Protein AF-X0SPL4-F1 (afdb_monomer_lite)

pLDDT: mean 77.94, std 15.69, range [34.88, 97.88]

Foldseek 3Di:
DVVVVVVVVVVVVVVVVVVVVVVVVVVVVVVVVVVVVVVVVVVVVVVVVVVVVVVVVVVVVVVVVVVVVVVVVVVVVVVVVVVVVVVVVVVVVVVVVVVVVVVVVVPPDDDDPDDPVVVVVVVVVVVVVCVVVPDDPVVVVVVVVVVVVVVVVVVVVVVVVVVVVVVVVVVVVVVVVVVVVVVVVVVVVVVVVVVVVVVVVVVVVVVVVVVVVVVVVVVVVVVVVVVVVVVVVVVVVVVVVVVVVVVVVVVVVVVVVVVVVVVVVVVVVVVVLPDCVHVVLVVVVVCQVQLQVQLQVQLCVVPVNFKGKHFDQWDADPVGDIDGDGFIWMQGPVGIDGLVPDDPVVNVSSVVSSVVSVVVVD

InterPro domains:
  IPR027417 P-loop containing nucleoside triphosphate hydrolase [G3DSA:3.40.50.300] (167-362)

Sequence (362 aa):
RRFLDNKFICQEQVIQRKIKRLSRVVQSLKSIIIEQHTHVESTQKKIHEQTSYKNHTIELATKQSLLQKEIIGIEAQRTQTQKSITELQNLHTKQKEDSIQYEKAELSLLHGEIRYKEIKACMQSYEKEAKELGYNATDHKAKEAQKESLKHTIEKQKAIADQLPLQNERKKQILDLCNQLRTLTHQRNALEKKTLHVKKIDAQIHILQNELLKIEQSFTIAQTEKEQLLQNKGSITTQYKKIEIYKEKHKKIRKEIQQKNSEQTELNTIAHTMSKDGIQALLIESVIPEIESEANELLSRLTNNQTQVMIESLKDLKNGGTRETLDIFISDSLGLRPYELFSGGETFRIDFALRIAISKLV

Secondary structure (DSSP, 8-state):
-HHHHHHHHHHHHHHHHHHHHHHHHHHHHHHHHHHHHHHHHHHHHHHHHHHHHHHHHHHHHHHHHHHHHHHHHHHHHHHHHHHHHHHHHHHHHHHHHHHHHHHTTSSS-------TTTHHHHHHHHHHHHHHTT--HHHHHHHHHHHHHHHHHHHHHHHHHHHHHHHHHHHHHHHHHHHHHHHHHHHHHHHHHHHHHHHHHHHHHHHHHHHHHHHHHHHHHHHHHHHHHHHHHHHHHHHHHHHHHHHHHHHHHHHHHHHHHHHHHHHHHHHHHTSIIIIIHHHHHHHHHHHHHHHHHHHHHHTTT--EEEEEEEEE-TTSSEEEEEEEEE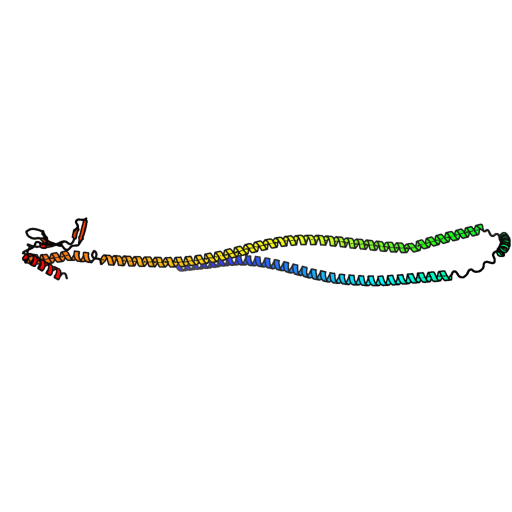EETTEEEEGGGS-HHHHHHHHHHHHHHHHHH-

Radius of gyration: 79.98 Å; chains: 1; bounding box: 144×32×225 Å

Organism: NCBI:txid412755

Structure (mmCIF, N/CA/C/O backbone):
data_AF-X0SPL4-F1
#
_entry.id   AF-X0SPL4-F1
#
loop_
_atom_site.group_PDB
_atom_site.id
_atom_site.type_symbol
_atom_site.label_atom_id
_atom_site.label_alt_id
_atom_site.label_comp_id
_atom_site.label_asym_id
_atom_site.label_entity_id
_atom_site.label_seq_id
_atom_site.pdbx_PDB_ins_code
_atom_site.Cartn_x
_atom_site.Cartn_y
_atom_site.Cartn_z
_atom_site.occupancy
_atom_site.B_iso_or_equiv
_atom_site.auth_seq_id
_atom_site.auth_comp_id
_atom_site.auth_asym_id
_atom_site.auth_atom_id
_atom_site.pdbx_PDB_model_num
ATOM 1 N N . ARG A 1 1 ? -54.701 0.872 8.129 1.00 50.19 1 ARG A N 1
ATOM 2 C CA . ARG A 1 1 ? -54.129 1.890 7.209 1.00 50.19 1 ARG A CA 1
ATOM 3 C C . ARG A 1 1 ? -52.762 2.386 7.695 1.00 50.19 1 ARG A C 1
ATOM 5 O O . ARG A 1 1 ? -51.787 1.908 7.142 1.00 50.19 1 ARG A O 1
ATOM 12 N N . ARG A 1 2 ? -52.647 3.123 8.815 1.00 50.25 2 ARG A N 1
ATOM 13 C CA . ARG A 1 2 ? -51.355 3.637 9.352 1.00 50.25 2 ARG A CA 1
ATOM 14 C C . ARG A 1 2 ? -50.200 2.622 9.516 1.00 50.25 2 ARG A C 1
ATOM 16 O O . ARG A 1 2 ? -49.049 2.982 9.310 1.00 50.25 2 ARG A O 1
ATOM 23 N N . PHE A 1 3 ? -50.476 1.364 9.880 1.00 46.16 3 PHE A N 1
ATOM 24 C CA . PHE A 1 3 ? -49.429 0.337 10.041 1.00 46.16 3 PHE A CA 1
ATOM 25 C C . PHE A 1 3 ? -48.822 -0.131 8.706 1.00 46.16 3 PHE A C 1
ATOM 27 O O . PHE A 1 3 ? -47.620 -0.367 8.621 1.00 46.16 3 PHE A O 1
ATOM 34 N N . LEU A 1 4 ? -49.645 -0.239 7.657 1.00 41.75 4 LEU A N 1
ATOM 35 C CA . LEU A 1 4 ? -49.180 -0.620 6.323 1.00 41.75 4 LEU A CA 1
ATOM 36 C C . LEU A 1 4 ? -48.419 0.537 5.665 1.00 41.75 4 LEU A C 1
ATOM 38 O O . LEU A 1 4 ? -47.363 0.290 5.094 1.00 41.75 4 LEU A O 1
ATOM 42 N N . ASP A 1 5 ? -48.867 1.784 5.856 1.00 45.62 5 ASP A N 1
ATOM 43 C CA . ASP A 1 5 ? -48.163 2.977 5.356 1.00 45.62 5 ASP A CA 1
ATOM 44 C C . ASP A 1 5 ? -46.747 3.089 5.939 1.00 45.62 5 ASP A C 1
ATOM 46 O O . ASP A 1 5 ? -45.776 3.227 5.199 1.00 45.62 5 ASP A O 1
ATOM 50 N N . ASN A 1 6 ? -46.586 2.916 7.256 1.00 52.62 6 ASN A N 1
ATOM 51 C CA . ASN A 1 6 ? -45.261 2.949 7.888 1.00 52.62 6 ASN A CA 1
ATOM 52 C C . ASN A 1 6 ? -44.349 1.795 7.432 1.00 52.62 6 ASN A C 1
ATOM 54 O O . ASN A 1 6 ? -43.135 1.975 7.310 1.00 52.62 6 ASN A O 1
ATOM 58 N N . LYS A 1 7 ? -44.914 0.612 7.153 1.00 49.28 7 LYS A N 1
ATOM 59 C CA . LYS A 1 7 ? -44.155 -0.542 6.647 1.00 49.28 7 LYS A CA 1
ATOM 60 C C . LYS A 1 7 ? -43.688 -0.320 5.204 1.00 49.28 7 LYS A C 1
ATOM 62 O O . LYS A 1 7 ? -42.536 -0.631 4.900 1.00 49.28 7 LYS A O 1
ATOM 67 N N . PHE A 1 8 ? -44.535 0.261 4.351 1.00 47.00 8 PHE A N 1
ATOM 68 C CA . PHE A 1 8 ? -44.179 0.609 2.974 1.00 47.00 8 PHE A CA 1
ATOM 69 C C . PHE A 1 8 ? -43.151 1.742 2.911 1.00 47.00 8 PHE A C 1
ATOM 71 O O . PHE A 1 8 ? -42.157 1.592 2.207 1.00 47.00 8 PHE A O 1
ATOM 78 N N . ILE A 1 9 ? -43.286 2.789 3.731 1.00 54.59 9 ILE A N 1
ATOM 79 C CA . ILE A 1 9 ? -42.289 3.871 3.831 1.00 54.59 9 ILE A CA 1
ATOM 80 C C . ILE A 1 9 ? -40.924 3.321 4.275 1.00 54.59 9 ILE A C 1
ATOM 82 O O . ILE A 1 9 ? -39.879 3.695 3.738 1.00 54.59 9 ILE A O 1
ATOM 86 N N . CYS A 1 10 ? -40.904 2.392 5.235 1.00 54.53 10 CYS A N 1
ATOM 87 C CA . CYS A 1 10 ? -39.659 1.785 5.700 1.00 54.53 10 CYS A CA 1
ATOM 88 C C . CYS A 1 10 ? -39.016 0.887 4.623 1.00 54.53 10 CYS A C 1
ATOM 90 O O . CYS A 1 10 ? -37.802 0.947 4.408 1.00 54.53 10 CYS A O 1
ATOM 92 N N . GLN A 1 11 ? -39.814 0.100 3.892 1.00 50.00 11 GLN A N 1
ATOM 93 C CA . GLN A 1 11 ? -39.328 -0.695 2.757 1.00 50.00 11 GLN A CA 1
ATOM 94 C C . GLN A 1 11 ? -38.801 0.185 1.616 1.00 50.00 11 GLN A C 1
ATOM 96 O O . GLN A 1 11 ? -37.733 -0.101 1.071 1.00 50.00 11 GLN A O 1
ATOM 101 N N . GLU A 1 12 ? -39.484 1.282 1.304 1.00 52.22 12 GLU A N 1
ATOM 102 C CA . GLU A 1 12 ? -39.082 2.240 0.275 1.00 52.22 12 GLU A CA 1
ATOM 103 C C . GLU A 1 12 ? -37.753 2.927 0.629 1.00 52.22 12 GLU A C 1
ATOM 105 O O . GLU A 1 12 ? -36.849 3.009 -0.204 1.00 52.22 12 GLU A O 1
ATOM 110 N N . GLN A 1 13 ? -37.553 3.303 1.897 1.00 60.06 13 GLN A N 1
ATOM 111 C CA . GLN A 1 13 ? -36.276 3.846 2.373 1.00 60.06 13 GLN A CA 1
ATOM 112 C C . GLN A 1 13 ? -35.127 2.828 2.301 1.00 60.06 13 GLN A C 1
ATOM 114 O O . GLN A 1 13 ? -33.993 3.190 1.967 1.00 60.06 13 GLN A O 1
ATOM 119 N N . VAL A 1 14 ? -35.384 1.549 2.590 1.00 57.50 14 VAL A N 1
ATOM 120 C CA . VAL A 1 14 ? -34.374 0.481 2.474 1.00 57.50 14 VAL A CA 1
ATOM 121 C C . VAL A 1 14 ? -34.002 0.234 1.010 1.00 57.50 14 VAL A C 1
ATOM 123 O O . VAL A 1 14 ? -32.815 0.098 0.691 1.00 57.50 14 VAL A O 1
ATOM 126 N N . ILE A 1 15 ? -34.988 0.223 0.112 1.00 49.94 15 ILE A N 1
ATOM 127 C CA . ILE A 1 15 ? -34.781 0.062 -1.331 1.00 49.94 15 ILE A CA 1
ATOM 128 C C . ILE A 1 15 ? -34.023 1.269 -1.897 1.00 49.94 15 ILE A C 1
ATOM 130 O O . ILE A 1 15 ? -33.009 1.077 -2.568 1.00 49.94 15 ILE A O 1
ATOM 134 N N . GLN A 1 16 ? -34.399 2.502 -1.544 1.00 55.50 16 GLN A N 1
ATOM 135 C CA . GLN A 1 16 ? -33.664 3.701 -1.958 1.00 55.50 16 GLN A CA 1
ATOM 136 C C . GLN A 1 16 ? -32.211 3.700 -1.470 1.00 55.50 16 GLN A C 1
ATOM 138 O O . GLN A 1 16 ? -31.307 4.062 -2.225 1.00 55.50 16 GLN A O 1
ATOM 143 N N . ARG A 1 17 ? -31.945 3.258 -0.233 1.00 61.59 17 ARG A N 1
ATOM 144 C CA . ARG A 1 17 ? -30.569 3.124 0.279 1.00 61.59 17 ARG A CA 1
ATOM 145 C C . ARG A 1 17 ? -29.769 2.075 -0.494 1.00 61.59 17 ARG A C 1
ATOM 147 O O . ARG A 1 17 ? -28.600 2.320 -0.797 1.00 61.59 17 ARG A O 1
ATOM 154 N N . LYS A 1 18 ? -30.379 0.937 -0.848 1.00 49.44 18 LYS A N 1
ATOM 155 C CA . LYS A 1 18 ? -29.746 -0.087 -1.699 1.00 49.44 18 LYS A CA 1
ATOM 156 C C . LYS A 1 18 ? -29.450 0.448 -3.101 1.00 49.44 18 LYS A C 1
ATOM 158 O O . LYS A 1 18 ? -28.330 0.266 -3.570 1.00 49.44 18 LYS A O 1
ATOM 163 N N . ILE A 1 19 ? -30.388 1.167 -3.717 1.00 51.28 19 ILE A N 1
ATOM 164 C CA . ILE A 1 19 ? -30.213 1.791 -5.037 1.00 51.28 19 ILE A CA 1
ATOM 165 C C . ILE A 1 19 ? -29.091 2.834 -5.003 1.00 51.28 19 ILE A C 1
ATOM 167 O O . ILE A 1 19 ? -28.190 2.776 -5.833 1.00 51.28 19 ILE A O 1
ATOM 171 N N . LYS A 1 20 ? -29.058 3.728 -4.004 1.00 63.31 20 LYS A N 1
ATOM 172 C CA . LYS A 1 20 ? -27.974 4.720 -3.846 1.00 63.31 20 LYS A CA 1
ATOM 173 C C . LYS A 1 20 ? -26.603 4.071 -3.658 1.00 63.31 20 LYS A C 1
ATOM 175 O O . LYS A 1 20 ? -25.598 4.582 -4.147 1.00 63.31 20 LYS A O 1
ATOM 180 N N . ARG A 1 21 ? -26.542 2.956 -2.926 1.00 63.59 21 ARG A N 1
ATOM 181 C CA . ARG A 1 21 ? -25.295 2.214 -2.716 1.00 63.59 21 ARG A CA 1
ATOM 182 C C . ARG A 1 21 ? -24.841 1.525 -4.004 1.00 63.59 21 ARG A C 1
ATOM 184 O O . ARG A 1 21 ? -23.668 1.622 -4.344 1.00 63.59 21 ARG A O 1
ATOM 191 N N . LEU A 1 22 ? -25.759 0.886 -4.726 1.00 51.81 22 LEU A N 1
ATOM 192 C CA . LEU A 1 22 ? -25.475 0.256 -6.015 1.00 51.81 22 LEU A CA 1
ATOM 193 C C . LEU A 1 22 ? -25.068 1.283 -7.075 1.00 51.81 22 LEU A C 1
ATOM 195 O O . LEU A 1 22 ? -24.091 1.044 -7.772 1.00 51.81 22 LEU A O 1
ATOM 199 N N . SER A 1 23 ? -25.716 2.450 -7.151 1.00 60.84 23 SER A N 1
ATOM 200 C CA . SER A 1 23 ? -25.344 3.484 -8.130 1.00 60.84 23 SER A CA 1
ATOM 201 C C . SER A 1 23 ? -23.925 4.007 -7.893 1.00 60.84 23 SER A C 1
ATOM 203 O O . SER A 1 23 ? -23.168 4.157 -8.847 1.00 60.84 23 SER A O 1
ATOM 205 N N . ARG A 1 24 ? -23.526 4.209 -6.627 1.00 66.75 24 ARG A N 1
ATOM 206 C CA . ARG A 1 24 ? -22.150 4.600 -6.275 1.00 66.75 24 ARG A CA 1
ATOM 207 C C . ARG A 1 24 ? -21.133 3.531 -6.660 1.00 66.75 24 ARG A C 1
ATOM 209 O O . ARG A 1 24 ? -20.091 3.866 -7.209 1.00 66.75 24 ARG A O 1
ATOM 216 N N . VAL A 1 25 ? -21.446 2.260 -6.400 1.00 62.44 25 VAL A N 1
ATOM 217 C CA . VAL A 1 25 ? -20.571 1.131 -6.754 1.00 62.44 25 VAL A CA 1
ATOM 218 C C . VAL A 1 25 ? -20.439 0.991 -8.272 1.00 62.44 25 VAL A C 1
ATOM 220 O O . VAL A 1 25 ? -19.334 0.803 -8.773 1.00 62.44 25 VAL A O 1
ATOM 223 N N . VAL A 1 26 ? -21.535 1.152 -9.017 1.00 58.19 26 VAL A N 1
ATOM 224 C CA . VAL A 1 26 ? -21.530 1.131 -10.487 1.00 58.19 26 VAL A CA 1
ATOM 225 C C . VAL A 1 26 ? -20.738 2.309 -11.054 1.00 58.19 26 VAL A C 1
ATOM 227 O O . VAL A 1 26 ? -19.966 2.115 -11.986 1.00 58.19 26 VAL A O 1
ATOM 230 N N . GLN A 1 27 ? -20.848 3.509 -10.477 1.00 67.00 27 GLN A N 1
ATOM 231 C CA . GLN A 1 27 ? -20.019 4.651 -10.879 1.00 67.00 27 GLN A CA 1
ATOM 232 C C . GLN A 1 27 ? -18.530 4.414 -10.608 1.00 67.00 27 GLN A C 1
ATOM 234 O O . GLN A 1 27 ? -17.722 4.684 -11.492 1.00 67.00 27 GLN A O 1
ATOM 239 N N . SER A 1 28 ? -18.170 3.852 -9.448 1.00 66.94 28 SER A N 1
ATOM 240 C CA . SER A 1 28 ? -16.771 3.515 -9.152 1.00 66.94 28 SER A CA 1
ATOM 241 C C . SER A 1 28 ? -16.231 2.384 -10.029 1.00 66.94 28 SER A C 1
ATOM 243 O O . SER A 1 28 ? -15.083 2.421 -10.448 1.00 66.94 28 SER A O 1
ATOM 245 N N . LEU A 1 29 ? -17.052 1.380 -10.351 1.00 57.09 29 LEU A N 1
ATOM 246 C CA . LEU A 1 29 ? -16.649 0.303 -11.257 1.00 57.09 29 LEU A CA 1
ATOM 247 C C . LEU A 1 29 ? -16.502 0.815 -12.687 1.00 57.09 29 LEU A C 1
ATOM 249 O O . LEU A 1 29 ? -15.556 0.440 -13.365 1.00 57.09 29 LEU A O 1
ATOM 253 N N . LYS A 1 30 ? -17.387 1.712 -13.134 1.00 67.44 30 LYS A N 1
ATOM 254 C CA . LYS A 1 30 ? -17.290 2.341 -14.452 1.00 67.44 30 LYS A CA 1
ATOM 255 C C . LYS A 1 30 ? -15.988 3.130 -14.596 1.00 67.44 30 LYS A C 1
ATOM 257 O O . LYS A 1 30 ? -15.336 2.994 -15.623 1.00 67.44 30 LYS A O 1
ATOM 262 N N . SER A 1 31 ? -15.590 3.913 -13.590 1.00 68.81 31 SER A N 1
ATOM 263 C CA . SER A 1 31 ? -14.317 4.644 -13.644 1.00 68.81 31 SER A CA 1
ATOM 264 C C . SER A 1 31 ? -13.116 3.698 -13.666 1.00 68.81 31 SER A C 1
ATOM 266 O O . SER A 1 31 ? -12.242 3.873 -14.505 1.00 68.81 31 SER A O 1
ATOM 268 N N . ILE A 1 32 ? -13.120 2.651 -12.830 1.00 69.62 32 ILE A N 1
ATOM 269 C CA . ILE A 1 32 ? -12.042 1.648 -12.788 1.00 69.62 32 ILE A CA 1
ATOM 270 C C . ILE A 1 32 ? -11.928 0.898 -14.121 1.00 69.62 32 ILE A C 1
ATOM 272 O O . ILE A 1 32 ? -10.827 0.701 -14.619 1.00 69.62 32 ILE A O 1
ATOM 276 N N . ILE A 1 33 ? -13.050 0.498 -14.725 1.00 60.94 33 ILE A N 1
ATOM 277 C CA . ILE A 1 33 ? -13.056 -0.222 -16.006 1.00 60.94 33 ILE A CA 1
ATOM 278 C C . ILE A 1 33 ? -12.573 0.682 -17.144 1.00 60.94 33 ILE A C 1
ATOM 280 O O . ILE A 1 33 ? -11.834 0.217 -18.005 1.00 60.94 33 ILE A O 1
ATOM 284 N N . ILE A 1 34 ? -12.944 1.967 -17.147 1.00 69.56 34 ILE A N 1
ATOM 285 C CA . ILE A 1 34 ? -12.451 2.928 -18.145 1.00 69.56 34 ILE A CA 1
ATOM 286 C C . ILE A 1 34 ? -10.934 3.110 -18.007 1.00 69.56 34 ILE A C 1
ATOM 288 O O . ILE A 1 34 ? -10.232 3.038 -19.010 1.00 69.56 34 ILE A O 1
ATOM 292 N N . GLU A 1 35 ? -10.417 3.274 -16.787 1.00 70.00 35 GLU A N 1
ATOM 293 C CA . GLU A 1 35 ? -8.971 3.358 -16.526 1.00 70.00 35 GLU A CA 1
ATOM 294 C C . GLU A 1 35 ? -8.224 2.080 -16.919 1.00 70.00 35 GLU A C 1
ATOM 296 O O . GLU A 1 35 ? -7.164 2.132 -17.538 1.00 70.00 35 GLU A O 1
ATOM 301 N N . GLN A 1 36 ? -8.776 0.910 -16.600 1.00 67.19 36 GLN A N 1
ATOM 302 C CA . GLN A 1 36 ? -8.175 -0.361 -16.993 1.00 67.19 36 GLN A CA 1
ATOM 303 C C . GLN A 1 36 ? -8.189 -0.537 -18.512 1.00 67.19 36 GLN A C 1
ATOM 305 O O . GLN A 1 36 ? -7.203 -1.007 -19.076 1.00 67.19 36 GLN A O 1
ATOM 310 N N . HIS A 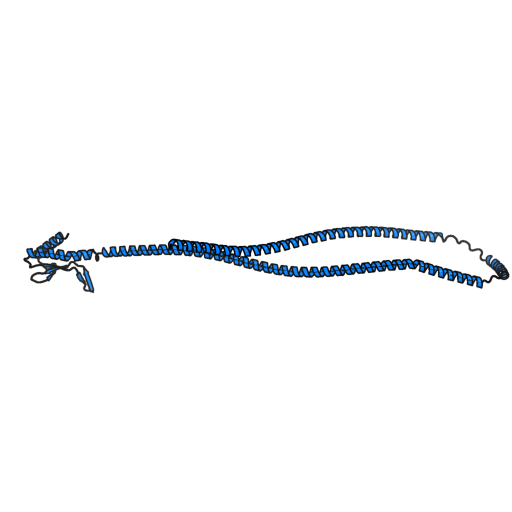1 37 ? -9.262 -0.131 -19.193 1.00 67.12 37 HIS A N 1
ATOM 311 C CA . HIS A 1 37 ? -9.357 -0.263 -20.642 1.00 67.12 37 HIS A CA 1
ATOM 312 C C . HIS A 1 37 ? -8.375 0.661 -21.371 1.00 67.12 37 HIS A C 1
ATOM 314 O O . HIS A 1 37 ? -7.702 0.200 -22.293 1.00 67.12 37 HIS A O 1
ATOM 320 N N . THR A 1 38 ? -8.213 1.912 -20.923 1.00 67.38 38 THR A N 1
ATOM 321 C CA . THR A 1 38 ? -7.205 2.829 -21.483 1.00 67.38 38 THR A CA 1
ATOM 322 C C . THR A 1 38 ? -5.784 2.332 -21.219 1.00 67.38 38 THR A C 1
ATOM 324 O O . THR A 1 38 ? -4.916 2.432 -22.090 1.00 67.38 38 THR A O 1
ATOM 327 N N . HIS A 1 39 ? -5.539 1.718 -20.058 1.00 65.88 39 HIS A N 1
ATOM 328 C CA . HIS A 1 39 ? -4.250 1.103 -19.755 1.00 65.88 39 HIS A CA 1
ATOM 329 C C . HIS A 1 39 ? -3.969 -0.116 -20.652 1.00 65.88 39 HIS A C 1
ATOM 331 O O . HIS A 1 39 ? -2.869 -0.243 -21.201 1.00 65.88 39 HIS A O 1
ATOM 337 N N . VAL A 1 40 ? -4.971 -0.966 -20.894 1.00 62.25 40 VAL A N 1
ATOM 338 C CA . VAL A 1 40 ? -4.878 -2.111 -21.817 1.00 62.25 40 VAL A CA 1
ATOM 339 C C . VAL A 1 40 ? -4.652 -1.658 -23.264 1.00 62.25 40 VAL A C 1
ATOM 341 O O . VAL A 1 40 ? -3.782 -2.201 -23.939 1.00 62.25 40 VAL A O 1
ATOM 344 N N . GLU A 1 41 ? -5.335 -0.614 -23.738 1.00 67.88 41 GLU A N 1
ATOM 345 C CA . GLU A 1 41 ? -5.070 -0.053 -25.071 1.00 67.88 41 GLU A CA 1
ATOM 346 C C . GLU A 1 41 ? -3.647 0.509 -25.187 1.00 67.88 41 GLU A C 1
ATOM 348 O O . GLU A 1 41 ? -2.971 0.307 -26.198 1.00 67.88 41 GLU A O 1
ATOM 353 N N . SER A 1 42 ? -3.159 1.195 -24.148 1.00 66.81 42 SER A N 1
ATOM 354 C CA . SER A 1 42 ? -1.802 1.753 -24.148 1.00 66.81 42 SER A CA 1
ATOM 355 C C . SER A 1 42 ? -0.726 0.661 -24.162 1.00 66.81 42 SER A C 1
ATOM 357 O O . SER A 1 42 ? 0.286 0.787 -24.849 1.00 66.81 42 SER A O 1
ATOM 359 N N . THR A 1 43 ? -0.959 -0.443 -23.450 1.00 60.06 43 THR A N 1
ATOM 360 C CA . THR A 1 43 ? -0.045 -1.591 -23.410 1.00 60.06 43 THR A CA 1
ATOM 361 C C . THR A 1 43 ? -0.103 -2.397 -24.705 1.00 60.06 43 THR A C 1
ATOM 363 O O . THR A 1 43 ? 0.949 -2.773 -25.213 1.00 60.06 43 THR A O 1
ATOM 366 N N . GLN A 1 44 ? -1.279 -2.572 -25.317 1.00 66.19 44 GLN A N 1
ATOM 367 C CA . GLN A 1 44 ? -1.400 -3.162 -26.656 1.00 66.19 44 GLN A CA 1
ATOM 368 C C . GLN A 1 44 ? -0.679 -2.335 -27.725 1.00 66.19 44 GLN A C 1
ATOM 370 O O . GLN A 1 44 ? 0.015 -2.916 -28.559 1.00 66.19 44 GLN A O 1
ATOM 375 N N . LYS A 1 45 ? -0.767 -0.997 -27.682 1.00 69.50 45 LYS A N 1
ATOM 376 C CA . LYS A 1 45 ? 0.002 -0.120 -28.585 1.00 69.50 45 LYS A CA 1
ATOM 377 C C . LYS A 1 45 ? 1.510 -0.292 -28.398 1.00 69.50 45 LYS A C 1
ATOM 379 O O . LYS A 1 45 ? 2.215 -0.494 -29.381 1.00 69.50 45 LYS A O 1
ATOM 384 N N . LYS A 1 46 ? 1.993 -0.322 -27.150 1.00 69.19 46 LYS A N 1
ATOM 385 C CA . LYS A 1 46 ? 3.416 -0.564 -26.840 1.00 69.19 46 LYS A CA 1
ATOM 386 C C . LYS A 1 46 ? 3.897 -1.945 -27.296 1.00 69.19 46 LYS A C 1
ATOM 388 O O . LYS A 1 46 ? 4.999 -2.061 -27.824 1.00 69.19 46 LYS A O 1
ATOM 393 N N . ILE A 1 47 ? 3.077 -2.985 -27.129 1.00 66.50 47 ILE A N 1
ATOM 394 C CA . ILE A 1 47 ? 3.380 -4.336 -27.623 1.00 66.50 47 ILE A CA 1
ATOM 395 C C . ILE A 1 47 ? 3.449 -4.329 -29.150 1.00 66.50 47 ILE A C 1
ATOM 397 O O . ILE A 1 47 ? 4.403 -4.868 -29.704 1.00 66.50 47 ILE A O 1
ATOM 401 N N . HIS A 1 48 ? 2.493 -3.679 -29.824 1.00 69.88 48 HIS A N 1
ATOM 402 C CA . HIS A 1 48 ? 2.480 -3.565 -31.281 1.00 69.88 48 HIS A CA 1
ATOM 403 C C . HIS A 1 48 ? 3.736 -2.852 -31.806 1.00 69.88 48 HIS A C 1
ATOM 405 O O . HIS A 1 48 ? 4.399 -3.359 -32.715 1.00 69.88 48 HIS A O 1
ATOM 411 N N . GLU A 1 49 ? 4.118 -1.739 -31.175 1.00 70.81 49 GLU A N 1
ATOM 412 C CA . GLU A 1 49 ? 5.364 -1.022 -31.453 1.00 70.81 49 GLU A CA 1
ATOM 413 C C . GLU A 1 49 ? 6.592 -1.917 -31.236 1.00 70.81 49 GLU A C 1
ATOM 415 O O . GLU A 1 49 ? 7.428 -2.023 -32.131 1.00 70.81 49 GLU A O 1
ATOM 420 N N . GLN A 1 50 ? 6.684 -2.649 -30.119 1.00 69.50 50 GLN A N 1
ATOM 421 C CA . GLN A 1 50 ? 7.778 -3.599 -29.876 1.00 69.50 50 GLN A CA 1
ATOM 422 C C . GLN A 1 50 ? 7.853 -4.717 -30.923 1.00 69.50 50 GLN A C 1
ATOM 424 O O . GLN A 1 50 ? 8.952 -5.061 -31.363 1.00 69.50 50 GLN A O 1
ATOM 429 N N . THR A 1 51 ? 6.721 -5.277 -31.360 1.00 67.25 51 THR A N 1
ATOM 430 C CA . THR A 1 51 ? 6.711 -6.252 -32.465 1.00 67.25 51 THR A CA 1
ATOM 431 C C . THR A 1 51 ? 7.174 -5.637 -33.780 1.00 67.25 51 THR A C 1
ATOM 433 O O . THR A 1 51 ? 7.919 -6.286 -34.511 1.00 67.25 51 THR A O 1
ATOM 436 N N . SER A 1 52 ? 6.805 -4.385 -34.065 1.00 68.88 52 SER A N 1
ATOM 437 C CA . SER A 1 52 ? 7.287 -3.659 -35.244 1.00 68.88 52 SER A CA 1
ATOM 438 C C . SER A 1 52 ? 8.807 -3.462 -35.194 1.00 68.88 52 SER A C 1
ATOM 440 O O . SER A 1 52 ? 9.505 -3.808 -36.148 1.00 68.88 52 SER A O 1
ATOM 442 N N . TYR A 1 53 ? 9.348 -3.035 -34.046 1.00 70.50 53 TYR A N 1
ATOM 443 C CA . TYR A 1 53 ? 10.795 -2.910 -33.846 1.00 70.50 53 TYR A CA 1
ATOM 444 C C . TYR A 1 53 ? 11.522 -4.248 -34.000 1.00 70.50 53 TYR A C 1
ATOM 446 O O . TYR A 1 53 ? 12.559 -4.306 -34.656 1.00 70.50 53 TYR A O 1
ATOM 454 N N . LYS A 1 54 ? 10.970 -5.336 -33.453 1.00 70.69 54 LYS A N 1
ATOM 455 C CA . LYS A 1 54 ? 11.550 -6.681 -33.574 1.00 70.69 54 LYS A CA 1
ATOM 456 C C . LYS A 1 54 ? 11.554 -7.186 -35.021 1.00 70.69 54 LYS A C 1
ATOM 458 O O . LYS A 1 54 ? 12.518 -7.810 -35.452 1.00 70.69 54 LYS A O 1
ATOM 463 N N . ASN A 1 55 ? 10.509 -6.897 -35.790 1.00 72.94 55 ASN A N 1
ATOM 464 C CA . ASN A 1 55 ? 10.473 -7.244 -37.211 1.00 72.94 55 ASN A CA 1
ATOM 465 C C . ASN A 1 55 ? 11.481 -6.411 -38.012 1.00 72.94 55 ASN A C 1
ATOM 467 O O . ASN A 1 55 ? 12.171 -6.948 -38.878 1.00 72.94 55 ASN A O 1
ATOM 471 N N . HIS A 1 56 ? 11.632 -5.128 -37.676 1.00 72.75 56 HIS A N 1
ATOM 472 C CA . HIS A 1 56 ? 12.601 -4.259 -38.334 1.00 72.75 56 HIS A CA 1
ATOM 473 C C . HIS A 1 56 ? 14.054 -4.664 -38.039 1.00 72.75 56 HIS A C 1
ATOM 475 O O . HIS A 1 56 ? 14.895 -4.629 -38.934 1.00 72.75 56 HIS A O 1
ATOM 481 N N . THR A 1 57 ? 14.367 -5.114 -36.818 1.00 71.12 57 THR A N 1
ATOM 482 C CA . THR A 1 57 ? 15.709 -5.630 -36.499 1.00 71.12 57 THR A CA 1
ATOM 483 C C . THR A 1 57 ? 16.015 -6.935 -37.229 1.00 71.12 57 THR A C 1
ATOM 485 O O . THR A 1 57 ? 17.141 -7.110 -37.694 1.00 71.12 57 THR A O 1
ATOM 488 N N . ILE A 1 58 ? 15.024 -7.815 -37.410 1.00 76.81 58 ILE A N 1
ATOM 489 C CA . ILE A 1 58 ? 15.169 -9.025 -38.234 1.00 76.81 58 ILE A CA 1
ATOM 490 C C . ILE A 1 58 ? 15.417 -8.652 -39.705 1.00 76.81 58 ILE A C 1
ATOM 492 O O . ILE A 1 58 ? 16.329 -9.199 -40.320 1.00 76.81 58 ILE A O 1
ATOM 496 N N . GLU A 1 59 ? 14.678 -7.688 -40.263 1.00 78.00 59 GLU A N 1
ATOM 497 C CA . GLU A 1 59 ? 14.911 -7.174 -41.625 1.00 78.00 59 GLU A CA 1
ATOM 498 C C . GLU A 1 59 ? 16.301 -6.548 -41.810 1.00 78.00 59 GLU A C 1
ATOM 500 O O . GLU A 1 59 ? 16.928 -6.694 -42.861 1.00 78.00 59 GLU A O 1
ATOM 505 N N . LEU A 1 60 ? 16.795 -5.822 -40.807 1.00 74.69 60 LEU A N 1
ATOM 506 C CA . LEU A 1 60 ? 18.134 -5.241 -40.853 1.00 74.69 60 LEU A CA 1
ATOM 507 C C . LEU A 1 60 ? 19.211 -6.329 -40.778 1.00 74.69 60 LEU A C 1
ATOM 509 O O . LEU A 1 60 ? 20.176 -6.272 -41.539 1.00 74.69 60 LEU A O 1
ATOM 513 N N . ALA A 1 61 ? 19.021 -7.352 -39.943 1.00 74.31 61 ALA A N 1
ATOM 514 C CA . ALA A 1 61 ? 19.934 -8.488 -39.848 1.00 74.31 61 ALA A CA 1
ATOM 515 C C . ALA A 1 61 ? 19.987 -9.307 -41.153 1.00 74.31 61 ALA A C 1
ATOM 517 O O . ALA A 1 61 ? 21.069 -9.710 -41.588 1.00 74.31 61 ALA A O 1
ATOM 518 N N . THR A 1 62 ? 18.851 -9.513 -41.832 1.00 80.00 62 THR A N 1
ATOM 519 C CA . THR A 1 62 ? 18.828 -10.204 -43.134 1.00 80.00 62 THR A CA 1
ATOM 520 C C . THR A 1 62 ? 19.500 -9.379 -44.230 1.00 80.00 62 THR A C 1
ATOM 522 O O . THR A 1 62 ? 20.289 -9.927 -45.002 1.00 80.00 62 THR A O 1
ATOM 525 N N . LYS A 1 63 ? 19.282 -8.056 -44.264 1.00 78.94 63 LYS A N 1
ATOM 526 C CA . LYS A 1 63 ? 19.999 -7.147 -45.179 1.00 78.94 63 LYS A CA 1
ATOM 527 C C . LYS A 1 63 ? 21.502 -7.125 -44.918 1.00 78.94 63 LYS A C 1
ATOM 529 O O . LYS A 1 63 ? 22.277 -7.149 -45.870 1.00 78.94 63 LYS A O 1
ATOM 534 N N . GLN A 1 64 ? 21.920 -7.124 -43.654 1.00 75.06 64 GLN A N 1
ATOM 535 C CA . GLN A 1 64 ? 23.333 -7.184 -43.287 1.00 75.06 64 GLN A CA 1
ATOM 536 C C . GLN A 1 64 ? 23.977 -8.496 -43.758 1.00 75.06 64 GLN A C 1
ATOM 538 O O . GLN A 1 64 ? 25.063 -8.466 -44.330 1.00 75.06 64 GLN A O 1
ATOM 543 N N . SER A 1 65 ? 23.287 -9.632 -43.605 1.00 78.44 65 SER A N 1
ATOM 544 C CA . SER A 1 65 ? 23.753 -10.928 -44.117 1.00 78.44 65 SER A CA 1
ATOM 545 C C . SER A 1 65 ? 23.892 -10.951 -45.646 1.00 78.44 65 SER A C 1
ATOM 547 O O . SER A 1 65 ? 24.871 -11.488 -46.164 1.00 78.44 65 SER A O 1
ATOM 549 N N . LEU A 1 66 ? 22.944 -10.350 -46.377 1.00 83.44 66 LEU A N 1
ATOM 550 C CA . LEU A 1 66 ? 23.002 -10.227 -47.839 1.00 83.44 66 LEU A CA 1
ATOM 551 C C . LEU A 1 66 ? 24.188 -9.369 -48.293 1.00 83.44 66 LEU A C 1
ATOM 553 O O . LEU A 1 66 ? 24.982 -9.826 -49.111 1.00 83.44 66 LEU A O 1
ATOM 557 N N . LEU A 1 67 ? 24.363 -8.185 -47.701 1.00 79.38 67 LEU A N 1
ATOM 558 C CA . LEU A 1 67 ? 25.502 -7.306 -47.989 1.00 79.38 67 LEU A CA 1
ATOM 559 C C . LEU A 1 67 ? 26.840 -7.989 -47.684 1.00 79.38 67 LEU A C 1
ATOM 561 O O . LEU A 1 67 ? 27.798 -7.849 -48.436 1.00 79.38 67 LEU A O 1
ATOM 565 N N . GLN A 1 68 ? 26.909 -8.777 -46.610 1.00 78.75 68 GLN A N 1
ATOM 566 C CA . GLN A 1 68 ? 28.118 -9.520 -46.263 1.00 78.75 68 GLN A CA 1
ATOM 567 C C . GLN A 1 68 ? 28.447 -10.603 -47.304 1.00 78.75 68 GLN A C 1
ATOM 569 O O . GLN A 1 68 ? 29.615 -10.793 -47.636 1.00 78.75 68 GLN A O 1
ATOM 574 N N . LYS A 1 69 ? 27.435 -11.267 -47.881 1.00 80.94 69 LYS A N 1
ATOM 575 C CA . LYS A 1 69 ? 27.626 -12.197 -49.008 1.00 80.94 69 LYS A CA 1
ATOM 576 C C . LYS A 1 69 ? 28.079 -11.481 -50.282 1.00 80.94 69 LYS A C 1
ATOM 578 O O . LYS A 1 69 ? 28.948 -11.998 -50.979 1.00 80.94 69 LYS A O 1
ATOM 583 N N . GLU A 1 70 ? 27.527 -10.305 -50.575 1.00 85.25 70 GLU A N 1
ATOM 584 C CA . GLU A 1 70 ? 27.939 -9.492 -51.728 1.00 85.25 70 GLU A CA 1
ATOM 585 C C . GLU A 1 70 ? 29.396 -9.027 -51.607 1.00 85.25 70 GLU A C 1
ATOM 587 O O . GLU A 1 70 ? 30.149 -9.138 -52.572 1.00 85.25 70 GLU A O 1
ATOM 592 N N . ILE A 1 71 ? 29.826 -8.595 -50.415 1.00 80.69 71 ILE A N 1
ATOM 593 C CA . ILE A 1 71 ? 31.222 -8.215 -50.145 1.00 80.69 71 ILE A CA 1
ATOM 594 C C . ILE A 1 71 ? 32.165 -9.395 -50.403 1.00 80.69 71 ILE A C 1
ATOM 596 O O . ILE A 1 71 ? 33.141 -9.233 -51.131 1.00 80.69 71 ILE A O 1
ATOM 600 N N . ILE A 1 72 ? 31.844 -10.589 -49.892 1.00 85.31 72 ILE A N 1
ATOM 601 C CA . ILE A 1 72 ? 32.647 -11.801 -50.132 1.00 85.31 72 ILE A CA 1
ATOM 602 C C . ILE A 1 72 ? 32.729 -12.116 -51.638 1.00 85.31 72 ILE A C 1
ATOM 604 O O . ILE A 1 72 ? 33.792 -12.482 -52.141 1.00 85.31 72 ILE A O 1
ATOM 608 N N . GLY A 1 73 ? 31.631 -11.939 -52.381 1.00 84.75 73 GLY A N 1
ATOM 609 C CA . GLY A 1 73 ? 31.606 -12.121 -53.835 1.00 84.75 73 GLY A CA 1
ATOM 610 C C . GLY A 1 73 ? 32.502 -11.128 -54.585 1.00 84.75 73 GLY A C 1
ATOM 611 O O . GLY A 1 73 ? 33.258 -11.524 -55.474 1.00 84.75 73 GLY A O 1
ATOM 612 N N . ILE A 1 74 ? 32.467 -9.850 -54.200 1.00 83.44 74 ILE A N 1
ATOM 613 C CA . ILE A 1 74 ? 33.319 -8.800 -54.781 1.00 83.44 74 ILE A CA 1
ATOM 614 C C . ILE A 1 74 ? 34.794 -9.045 -54.436 1.00 83.44 74 ILE A C 1
ATOM 616 O O . ILE A 1 74 ? 35.664 -8.878 -55.291 1.00 83.44 74 ILE A O 1
ATOM 620 N N . GLU A 1 75 ? 35.099 -9.480 -53.213 1.00 79.50 75 GLU A N 1
ATOM 621 C CA . GLU A 1 75 ? 36.460 -9.841 -52.807 1.00 79.50 75 GLU A CA 1
ATOM 622 C C . GLU A 1 75 ? 36.994 -11.025 -53.620 1.00 79.50 75 GLU A C 1
ATOM 624 O O . GLU A 1 75 ? 38.118 -10.959 -54.124 1.00 79.50 75 GLU A O 1
ATOM 629 N N . ALA A 1 76 ? 36.177 -12.058 -53.845 1.00 81.50 76 ALA A N 1
ATOM 630 C CA . ALA A 1 76 ? 36.536 -13.181 -54.708 1.00 81.50 76 ALA A CA 1
ATOM 631 C C . ALA A 1 76 ? 36.845 -12.716 -56.143 1.00 81.50 76 ALA A C 1
ATOM 633 O O . ALA A 1 76 ? 37.906 -13.046 -56.680 1.00 81.50 76 ALA A O 1
ATOM 634 N N . GLN A 1 77 ? 35.995 -11.867 -56.732 1.00 84.12 77 GLN A N 1
ATOM 635 C CA . GLN A 1 77 ? 36.250 -11.280 -58.053 1.00 84.12 77 GLN A CA 1
ATOM 636 C C . GLN A 1 77 ? 37.544 -10.459 -58.073 1.00 84.12 77 GLN A C 1
ATOM 638 O O . GLN A 1 77 ? 38.364 -10.627 -58.974 1.00 84.12 77 GLN A O 1
ATOM 643 N N . ARG A 1 78 ? 37.793 -9.633 -57.048 1.00 83.19 78 ARG A N 1
ATOM 644 C CA . ARG A 1 78 ? 39.029 -8.844 -56.934 1.00 83.19 78 ARG A CA 1
ATOM 645 C C . ARG A 1 78 ? 40.267 -9.737 -56.907 1.00 83.19 78 ARG A C 1
ATOM 647 O O . ARG A 1 78 ? 41.250 -9.424 -57.574 1.00 83.19 78 ARG A O 1
ATOM 654 N N . THR A 1 79 ? 40.229 -10.854 -56.176 1.00 82.50 79 THR A N 1
ATOM 655 C CA . THR A 1 79 ? 41.355 -11.803 -56.146 1.00 82.50 79 THR A CA 1
ATOM 656 C C . THR A 1 79 ? 41.586 -12.482 -57.496 1.00 82.50 79 THR A C 1
ATOM 658 O O . THR A 1 79 ? 42.736 -12.679 -57.884 1.00 82.50 79 THR A O 1
ATOM 661 N N . GLN A 1 80 ? 40.527 -12.788 -58.249 1.00 84.38 80 GLN A N 1
ATOM 662 C CA . GLN A 1 80 ? 40.640 -13.389 -59.578 1.00 84.38 80 GLN A CA 1
ATOM 663 C C . GLN A 1 80 ? 41.195 -12.402 -60.615 1.00 84.38 80 GLN A C 1
ATOM 665 O O . GLN A 1 80 ? 42.085 -12.755 -61.394 1.00 84.38 80 GLN A O 1
ATOM 670 N N . THR A 1 81 ? 40.754 -11.144 -60.573 1.00 81.31 81 THR A N 1
ATOM 671 C CA . THR A 1 81 ? 41.321 -10.075 -61.405 1.00 81.31 81 THR A CA 1
ATOM 672 C C . THR A 1 81 ? 42.785 -9.822 -61.050 1.00 81.31 81 THR A C 1
ATOM 674 O O . THR A 1 81 ? 43.611 -9.680 -61.946 1.00 81.31 81 THR A O 1
ATOM 677 N N . GLN A 1 82 ? 43.145 -9.850 -59.761 1.00 85.31 82 GLN A N 1
ATOM 678 C CA . GLN A 1 82 ? 44.536 -9.699 -59.327 1.00 85.31 82 GLN A CA 1
ATOM 679 C C . GLN A 1 82 ? 45.434 -10.825 -59.861 1.00 85.31 82 GLN A C 1
ATOM 681 O O . GLN A 1 82 ? 46.537 -10.543 -60.325 1.00 85.31 82 GLN A O 1
ATOM 686 N N . LYS A 1 83 ? 44.957 -12.080 -59.858 1.00 83.75 83 LYS A N 1
ATOM 687 C CA . LYS A 1 83 ? 45.672 -13.216 -60.473 1.00 83.75 83 LYS A CA 1
ATOM 688 C C . LYS A 1 83 ? 45.868 -13.018 -61.979 1.00 83.75 83 LYS A C 1
ATOM 690 O O . LYS A 1 83 ? 46.976 -13.184 -62.481 1.00 83.75 83 LYS A O 1
ATOM 695 N N . SER A 1 84 ? 44.825 -12.565 -62.672 1.00 81.69 84 SER A N 1
ATOM 696 C CA . SER A 1 84 ? 44.882 -12.282 -64.114 1.00 81.69 84 SER A CA 1
ATOM 697 C C . SER A 1 84 ? 45.883 -11.159 -64.436 1.00 81.69 84 SER A C 1
ATOM 699 O O . SER A 1 84 ? 46.632 -11.246 -65.405 1.00 81.69 84 SER A O 1
ATOM 701 N N . ILE A 1 85 ? 45.963 -10.124 -63.589 1.00 83.19 85 ILE A N 1
ATOM 702 C CA . ILE A 1 85 ? 46.963 -9.050 -63.712 1.00 83.19 85 ILE A CA 1
ATOM 703 C C . ILE A 1 85 ? 48.381 -9.604 -63.535 1.00 83.19 85 ILE A C 1
ATOM 705 O O . ILE A 1 85 ? 49.258 -9.273 -64.330 1.00 83.19 85 ILE A O 1
ATOM 709 N N . THR A 1 86 ? 48.617 -10.464 -62.539 1.00 82.44 86 THR A N 1
ATOM 710 C CA . THR A 1 86 ? 49.944 -11.072 -62.338 1.00 82.44 86 THR A CA 1
ATOM 711 C C . THR A 1 86 ? 50.355 -11.991 -63.491 1.00 82.44 86 THR A C 1
ATOM 713 O O . THR A 1 86 ? 51.519 -12.001 -63.881 1.00 82.44 86 THR A O 1
ATOM 716 N N . GLU A 1 87 ? 49.412 -12.716 -64.099 1.00 83.75 87 GLU A N 1
ATOM 717 C CA . GLU A 1 87 ? 49.671 -13.535 -65.291 1.00 83.75 87 GLU A CA 1
ATOM 718 C C . GLU A 1 87 ? 50.050 -12.673 -66.504 1.00 83.75 87 GLU A C 1
ATOM 720 O O . GLU A 1 87 ? 51.031 -12.967 -67.189 1.00 83.75 87 GLU A O 1
ATOM 725 N N . LEU A 1 88 ? 49.340 -11.562 -66.729 1.00 81.00 88 LEU A N 1
ATOM 726 C CA . LEU A 1 88 ? 49.669 -10.601 -67.787 1.00 81.00 88 LEU A CA 1
ATOM 727 C C . LEU A 1 88 ? 51.023 -9.917 -67.556 1.00 81.00 88 LEU A C 1
ATOM 729 O O . LEU A 1 88 ? 51.775 -9.709 -68.507 1.00 81.00 88 LEU A O 1
ATOM 733 N N . GLN A 1 89 ? 51.368 -9.606 -66.305 1.00 81.00 89 GLN A N 1
ATOM 734 C CA . GLN A 1 89 ? 52.682 -9.063 -65.954 1.00 81.00 89 GLN A CA 1
ATOM 735 C C . GLN A 1 89 ? 53.806 -10.060 -66.265 1.00 81.00 89 GLN A C 1
ATOM 737 O O . GLN A 1 89 ? 54.811 -9.664 -66.853 1.00 81.00 89 GLN A O 1
ATOM 742 N N . ASN A 1 90 ? 53.610 -11.346 -65.962 1.00 80.19 90 ASN A N 1
ATOM 743 C CA . ASN A 1 90 ? 54.576 -12.406 -66.269 1.00 80.19 90 ASN A CA 1
ATOM 744 C C . ASN A 1 90 ? 54.719 -12.670 -67.782 1.00 80.19 90 ASN A C 1
ATOM 746 O O . ASN A 1 90 ? 55.806 -12.998 -68.263 1.00 80.19 90 ASN A O 1
ATOM 750 N N . LEU A 1 91 ? 53.638 -12.525 -68.557 1.00 78.50 91 LEU A N 1
ATOM 751 C CA . LEU A 1 91 ? 53.696 -12.576 -70.023 1.00 78.50 91 LEU A CA 1
ATOM 752 C C . LEU A 1 91 ? 54.469 -11.383 -70.593 1.00 78.50 91 LEU A C 1
ATOM 754 O O . LEU A 1 91 ? 55.303 -11.554 -71.477 1.00 78.50 91 LEU A O 1
ATOM 758 N N . HIS A 1 92 ? 54.251 -10.186 -70.047 1.00 78.62 92 HIS A N 1
ATOM 759 C CA . HIS A 1 92 ? 54.957 -8.981 -70.471 1.00 78.62 92 HIS A CA 1
ATOM 760 C C . HIS A 1 92 ? 56.460 -9.027 -70.133 1.00 78.62 92 HIS A C 1
ATOM 762 O O . HIS A 1 92 ? 57.278 -8.511 -70.896 1.00 78.62 92 HIS A O 1
ATOM 768 N N . THR A 1 93 ? 56.865 -9.648 -69.017 1.00 74.94 93 THR A N 1
ATOM 769 C CA . THR A 1 93 ? 58.293 -9.862 -68.716 1.00 74.94 93 THR A CA 1
ATOM 770 C C . THR A 1 93 ? 58.934 -10.853 -69.685 1.00 74.94 93 THR A C 1
ATOM 772 O O . THR A 1 93 ? 60.003 -10.548 -70.206 1.00 74.94 93 THR A O 1
ATOM 775 N N . LYS A 1 94 ? 58.254 -11.957 -70.030 1.00 72.56 94 LYS A N 1
ATOM 776 C CA . LYS A 1 94 ? 58.727 -12.900 -71.063 1.00 72.56 94 LYS A CA 1
ATOM 777 C C . LYS A 1 94 ? 58.856 -12.251 -72.443 1.00 72.56 94 LYS A C 1
ATOM 779 O O . LYS A 1 94 ? 59.860 -12.428 -73.116 1.00 72.56 94 LYS A O 1
ATOM 784 N N . GLN A 1 95 ? 57.888 -11.425 -72.838 1.00 73.06 95 GLN A N 1
ATOM 785 C CA . GLN A 1 95 ? 57.920 -10.743 -74.135 1.00 73.06 95 GLN A CA 1
ATOM 786 C C . GLN A 1 95 ? 59.073 -9.724 -74.238 1.00 73.06 95 GLN A C 1
ATOM 788 O O . GLN A 1 95 ? 59.646 -9.533 -75.311 1.00 73.06 95 GLN A O 1
ATOM 793 N N . LYS A 1 96 ? 59.460 -9.092 -73.118 1.00 70.88 96 LYS A N 1
ATOM 794 C CA . LYS A 1 96 ? 60.678 -8.268 -73.044 1.00 70.88 96 LYS A CA 1
ATOM 795 C C . LYS A 1 96 ? 61.957 -9.099 -73.175 1.00 70.88 96 LYS A C 1
ATOM 797 O O . LYS A 1 96 ? 62.889 -8.642 -73.828 1.00 70.88 96 LYS A O 1
ATOM 802 N N . GLU A 1 97 ? 62.006 -10.290 -72.584 1.00 65.88 97 GLU A N 1
ATOM 803 C CA . GLU A 1 97 ? 63.147 -11.210 -72.713 1.00 65.88 97 GLU A CA 1
ATOM 804 C C . GLU A 1 97 ? 63.309 -11.716 -74.160 1.00 65.88 97 GLU A C 1
ATOM 806 O O . GLU A 1 97 ? 64.430 -11.739 -74.672 1.00 65.88 97 GLU A O 1
ATOM 811 N N . ASP A 1 98 ? 62.203 -11.999 -74.858 1.00 65.81 98 ASP A N 1
ATOM 812 C CA . ASP A 1 98 ? 62.200 -12.411 -76.271 1.00 65.81 98 ASP A CA 1
ATOM 813 C C . ASP A 1 98 ? 62.617 -11.271 -77.223 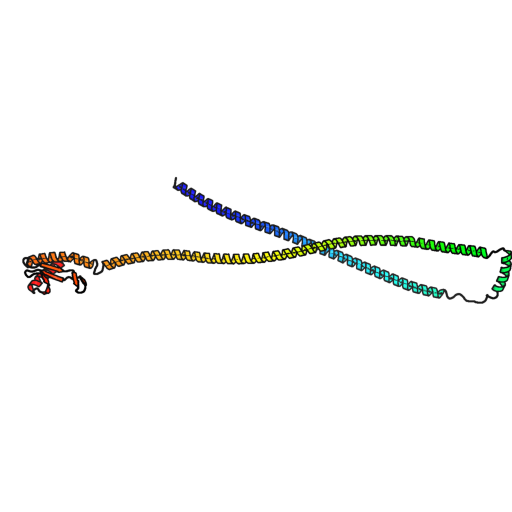1.00 65.81 98 ASP A C 1
ATOM 815 O O . ASP A 1 98 ? 63.352 -11.497 -78.187 1.00 65.81 98 ASP A O 1
ATOM 819 N N . SER A 1 99 ? 62.228 -10.022 -76.931 1.00 61.44 99 SER A N 1
ATOM 820 C CA . SER A 1 99 ? 62.663 -8.841 -77.701 1.00 61.44 99 SER A CA 1
ATOM 821 C C . SER A 1 99 ? 64.175 -8.601 -77.598 1.00 61.44 99 SER A C 1
ATOM 823 O O . SER A 1 99 ? 64.797 -8.196 -78.577 1.00 61.44 99 SER A O 1
ATOM 825 N N . ILE A 1 100 ? 64.781 -8.891 -76.440 1.00 61.50 100 ILE A N 1
ATOM 826 C CA . ILE A 1 100 ? 66.234 -8.785 -76.217 1.00 61.50 100 ILE A CA 1
ATOM 827 C C . ILE A 1 100 ? 66.991 -9.925 -76.931 1.00 61.50 100 ILE A C 1
ATOM 829 O O . ILE A 1 100 ? 68.148 -9.754 -77.321 1.00 61.50 100 ILE A O 1
ATOM 833 N N . GLN A 1 101 ? 66.352 -11.083 -77.143 1.00 58.66 101 GLN A N 1
ATOM 834 C CA . GLN A 1 101 ? 66.915 -12.175 -77.949 1.00 58.66 101 GLN A CA 1
ATOM 835 C C . GLN A 1 101 ? 66.869 -11.878 -79.458 1.00 58.66 101 GLN A C 1
ATOM 837 O O . GLN A 1 101 ? 67.809 -12.238 -80.166 1.00 58.66 101 GLN A O 1
ATOM 842 N N . TYR A 1 102 ? 65.842 -11.168 -79.940 1.00 55.00 102 TYR A N 1
ATOM 843 C CA . TYR A 1 102 ? 65.735 -10.743 -81.345 1.00 55.00 102 TYR A CA 1
ATOM 844 C C . TYR A 1 102 ? 66.736 -9.632 -81.712 1.00 55.00 102 TYR A C 1
ATOM 846 O O . TYR A 1 102 ? 67.386 -9.718 -82.752 1.00 55.00 102 TYR A O 1
ATOM 854 N N . GLU A 1 103 ? 66.970 -8.660 -80.821 1.00 53.81 103 GLU A N 1
ATOM 855 C CA . GLU A 1 103 ? 68.001 -7.615 -81.006 1.00 53.81 103 GLU A CA 1
ATOM 856 C C . GLU A 1 103 ? 69.435 -8.190 -81.041 1.00 53.81 103 GLU A C 1
ATOM 858 O O . GLU A 1 103 ? 70.333 -7.616 -81.658 1.00 53.81 103 GLU A O 1
ATOM 863 N N . LYS A 1 104 ? 69.658 -9.369 -80.439 1.00 49.88 104 LYS A N 1
ATOM 864 C CA . LYS A 1 104 ? 70.926 -10.120 -80.516 1.00 49.88 104 LYS A CA 1
ATOM 865 C C . LYS A 1 104 ? 71.098 -10.941 -81.803 1.00 49.88 104 LYS A C 1
ATOM 867 O O . LYS A 1 104 ? 72.220 -11.363 -82.076 1.00 49.88 104 LYS A O 1
ATOM 872 N N . ALA A 1 105 ? 70.042 -11.154 -82.592 1.00 47.09 105 ALA A N 1
ATOM 873 C CA . ALA A 1 105 ? 70.090 -11.907 -83.851 1.00 47.09 105 ALA A CA 1
ATOM 874 C C . ALA A 1 105 ? 70.279 -11.010 -85.094 1.00 47.09 105 ALA A C 1
ATOM 876 O O . ALA A 1 105 ? 70.772 -11.481 -86.117 1.00 47.09 105 ALA A O 1
ATOM 877 N N . GLU A 1 106 ? 69.978 -9.711 -85.002 1.00 45.22 106 GLU A N 1
ATOM 878 C CA . GLU A 1 106 ? 70.081 -8.753 -86.121 1.00 45.22 106 GLU A CA 1
ATOM 879 C C . GLU A 1 106 ? 71.474 -8.085 -86.244 1.00 45.22 106 GLU A C 1
ATOM 881 O O . GLU A 1 106 ? 71.781 -7.420 -87.230 1.00 45.22 106 GLU A O 1
ATOM 886 N N . LEU A 1 107 ? 72.381 -8.343 -85.291 1.00 45.19 107 LEU A N 1
ATOM 887 C CA . LEU A 1 107 ? 73.769 -7.847 -85.256 1.00 45.19 107 LEU A CA 1
ATOM 888 C C . LEU A 1 107 ? 74.807 -8.919 -85.649 1.00 45.19 107 LEU A C 1
ATOM 890 O O . LEU A 1 107 ? 75.858 -9.050 -85.024 1.00 45.19 107 LEU A O 1
ATOM 894 N N . SER A 1 108 ? 74.525 -9.710 -86.690 1.00 43.50 108 SER A N 1
ATOM 895 C CA . SER A 1 108 ? 75.482 -10.703 -87.216 1.00 43.50 108 SER A CA 1
ATOM 896 C C . SER A 1 108 ? 75.499 -10.842 -88.745 1.00 43.50 108 SER A C 1
ATOM 898 O O . SER A 1 108 ? 75.859 -11.893 -89.270 1.00 43.50 108 SER A O 1
ATOM 900 N N . LEU A 1 109 ? 75.194 -9.768 -89.487 1.00 48.19 109 LEU A N 1
ATOM 901 C CA . LEU A 1 109 ? 75.396 -9.757 -90.940 1.00 48.19 109 LEU A CA 1
ATOM 902 C C . LEU A 1 109 ? 75.705 -8.361 -91.511 1.00 48.19 109 LEU A C 1
ATOM 904 O O . LEU A 1 109 ? 74.885 -7.749 -92.184 1.00 48.19 109 LEU A O 1
ATOM 908 N N . LEU A 1 110 ? 76.924 -7.864 -91.285 1.00 38.94 110 LEU A N 1
ATOM 909 C CA . LEU A 1 110 ? 77.517 -6.851 -92.167 1.00 38.94 110 LEU A CA 1
ATOM 910 C C . LEU A 1 110 ? 79.047 -6.966 -92.164 1.00 38.94 110 LEU A C 1
ATOM 912 O O . LEU A 1 110 ? 79.769 -6.117 -91.652 1.00 38.94 110 LEU A O 1
ATOM 916 N N . HIS A 1 111 ? 79.539 -8.083 -92.702 1.00 34.88 111 HIS A N 1
ATOM 917 C CA . HIS A 1 111 ? 80.939 -8.216 -93.092 1.00 34.88 111 HIS A CA 1
ATOM 918 C C . HIS A 1 111 ? 81.160 -7.554 -94.449 1.00 34.88 111 HIS A C 1
ATOM 920 O O . HIS A 1 111 ? 80.398 -7.778 -95.388 1.00 34.88 111 HIS A O 1
ATOM 926 N N . GLY A 1 112 ? 82.286 -6.856 -94.562 1.00 36.88 112 GLY A N 1
ATOM 927 C CA . GLY A 1 112 ? 82.985 -6.742 -95.834 1.00 36.88 112 GLY A CA 1
ATOM 928 C C . GLY A 1 112 ? 82.968 -5.359 -96.454 1.00 36.88 112 GLY A C 1
ATOM 929 O O . GLY A 1 112 ? 82.525 -5.179 -97.586 1.00 36.88 112 GLY A O 1
ATOM 930 N N . GLU A 1 113 ? 83.562 -4.399 -95.749 1.00 44.59 113 GLU A N 1
ATOM 931 C CA . GLU A 1 113 ? 84.419 -3.416 -96.405 1.00 44.59 113 GLU A CA 1
ATOM 932 C C . GLU A 1 113 ? 85.321 -4.138 -97.420 1.00 44.59 113 GLU A C 1
ATOM 934 O O . GLU A 1 113 ? 86.117 -4.977 -97.024 1.00 44.59 113 GLU A O 1
ATOM 939 N N . ILE A 1 114 ? 85.116 -3.879 -98.716 1.00 47.09 114 ILE A N 1
ATOM 940 C CA . ILE A 1 114 ? 86.073 -3.834 -99.845 1.00 47.09 114 ILE A CA 1
ATOM 941 C C . ILE A 1 114 ? 85.200 -3.688 -101.104 1.00 47.09 114 ILE A C 1
ATOM 943 O O . ILE A 1 114 ? 84.824 -4.664 -101.741 1.00 47.09 114 ILE A O 1
ATOM 947 N N . ARG A 1 115 ? 84.801 -2.450 -101.431 1.00 41.44 115 ARG A N 1
ATOM 948 C CA . ARG A 1 115 ? 84.358 -2.044 -102.792 1.00 41.44 115 ARG A CA 1
ATOM 949 C C . ARG A 1 115 ? 84.183 -0.532 -102.993 1.00 41.44 115 ARG A C 1
ATOM 951 O O . ARG A 1 115 ? 83.656 -0.084 -104.005 1.00 41.44 115 ARG A O 1
ATOM 958 N N . TYR A 1 116 ? 84.697 0.287 -102.072 1.00 43.62 116 TYR A N 1
ATOM 959 C CA . TYR A 1 116 ? 84.551 1.749 -102.112 1.00 43.62 116 TYR A CA 1
ATOM 960 C C . TYR A 1 116 ? 85.515 2.461 -103.088 1.00 43.62 116 TYR A C 1
ATOM 962 O O . TYR A 1 116 ? 85.433 3.672 -103.276 1.00 43.62 116 TYR A O 1
ATOM 970 N N . LYS A 1 117 ? 86.428 1.726 -103.744 1.00 44.75 117 LYS A N 1
ATOM 971 C CA . LYS A 1 117 ? 87.345 2.281 -104.762 1.00 44.75 117 LYS A CA 1
ATOM 972 C C . LYS A 1 117 ? 86.937 1.986 -106.212 1.00 44.75 117 LYS A C 1
ATOM 974 O O . LYS A 1 117 ? 87.343 2.734 -107.091 1.00 44.75 117 LYS A O 1
ATOM 979 N N . GLU A 1 118 ? 86.076 0.998 -106.456 1.00 47.66 118 GLU A N 1
ATOM 980 C CA . GLU A 1 118 ? 85.565 0.663 -107.801 1.00 47.66 118 GLU A CA 1
ATOM 981 C C . GLU A 1 118 ? 84.244 1.395 -108.115 1.00 47.66 118 GLU A C 1
ATOM 983 O O . GLU A 1 118 ? 84.020 1.838 -109.241 1.00 47.66 118 GLU A O 1
ATOM 988 N N . ILE A 1 119 ? 83.410 1.651 -107.098 1.00 51.91 119 ILE A N 1
ATOM 989 C CA . ILE A 1 119 ? 82.137 2.386 -107.244 1.00 51.91 119 ILE A CA 1
ATOM 990 C C . ILE A 1 119 ? 82.367 3.870 -107.581 1.00 51.91 119 ILE A C 1
ATOM 992 O O . ILE A 1 119 ? 81.580 4.469 -108.311 1.00 51.91 119 ILE A O 1
ATOM 996 N N . LYS A 1 120 ? 83.487 4.461 -107.142 1.00 51.22 120 LYS A N 1
ATOM 997 C CA . LYS A 1 120 ? 83.814 5.867 -107.436 1.00 51.22 120 LYS A CA 1
ATOM 998 C C . LYS A 1 120 ? 84.167 6.103 -108.915 1.00 51.22 120 LYS A C 1
ATOM 1000 O O . LYS A 1 120 ? 83.925 7.195 -109.419 1.00 51.22 120 LYS A O 1
ATOM 1005 N N . ALA A 1 121 ? 84.678 5.084 -109.613 1.00 49.47 121 ALA A N 1
ATOM 1006 C CA . ALA A 1 121 ? 84.948 5.136 -111.054 1.00 49.47 121 ALA A CA 1
ATOM 1007 C C . ALA A 1 121 ? 83.677 4.885 -111.891 1.00 49.47 121 ALA A C 1
ATOM 1009 O O . ALA A 1 121 ? 83.494 5.504 -112.934 1.00 49.47 121 ALA A O 1
ATOM 1010 N N . CYS A 1 122 ? 82.761 4.046 -111.393 1.00 49.62 122 CYS A N 1
ATOM 1011 C CA . CYS A 1 122 ? 81.469 3.767 -112.029 1.00 49.62 122 CYS A CA 1
ATOM 1012 C C . CYS A 1 122 ? 80.465 4.931 -111.859 1.00 49.62 122 CYS A C 1
ATOM 1014 O O . CYS A 1 122 ? 79.696 5.238 -112.764 1.00 49.62 122 CYS A O 1
ATOM 1016 N N . MET A 1 123 ? 80.516 5.665 -110.739 1.00 53.47 123 MET A N 1
ATOM 1017 C CA . MET A 1 123 ? 79.709 6.883 -110.555 1.00 53.47 123 MET A CA 1
ATOM 1018 C C . MET A 1 123 ? 80.049 7.987 -111.569 1.00 53.47 123 MET A C 1
ATOM 1020 O O . MET A 1 123 ? 79.149 8.696 -112.007 1.00 53.47 123 MET A O 1
ATOM 1024 N N . GLN A 1 124 ? 81.312 8.109 -111.994 1.00 56.03 124 GLN A N 1
ATOM 1025 C CA . GLN A 1 124 ? 81.716 9.113 -112.988 1.00 56.03 124 GLN A CA 1
ATOM 1026 C C . GLN A 1 124 ? 81.254 8.775 -114.416 1.00 56.03 124 GLN A C 1
ATOM 1028 O O . GLN A 1 124 ? 81.038 9.693 -115.210 1.00 56.03 124 GLN A O 1
ATOM 1033 N N . SER A 1 125 ? 81.070 7.491 -114.759 1.00 53.62 125 SER A N 1
ATOM 1034 C CA . SER A 1 125 ? 80.481 7.098 -116.049 1.00 53.62 125 SER A CA 1
ATOM 1035 C C . SER A 1 125 ? 78.964 7.307 -116.068 1.00 53.62 125 SER A C 1
ATOM 1037 O O . SER A 1 125 ? 78.445 7.844 -117.044 1.00 53.62 125 SER A O 1
ATOM 1039 N N . TYR A 1 126 ? 78.269 7.015 -114.962 1.00 55.44 126 TYR A N 1
ATOM 1040 C CA . TYR A 1 126 ? 76.826 7.267 -114.845 1.00 55.44 126 TYR A CA 1
ATOM 1041 C C . TYR A 1 126 ? 76.468 8.760 -114.724 1.00 55.44 126 TYR A C 1
ATOM 1043 O O . TYR A 1 126 ? 75.406 9.168 -115.187 1.00 55.44 126 TYR A O 1
ATOM 1051 N N . GLU A 1 127 ? 77.352 9.613 -114.190 1.00 55.41 127 GLU A N 1
ATOM 1052 C CA . GLU A 1 127 ? 77.163 11.077 -114.221 1.00 55.41 127 GLU A CA 1
ATOM 1053 C C . GLU A 1 127 ? 77.219 11.666 -115.642 1.00 55.41 127 GLU A C 1
ATOM 1055 O O . GLU A 1 127 ? 76.591 12.696 -115.903 1.00 55.41 127 GLU A O 1
ATOM 1060 N N . LYS A 1 128 ? 77.945 11.025 -116.571 1.00 55.78 128 LYS A N 1
ATOM 1061 C CA . LYS A 1 128 ? 77.952 11.417 -117.989 1.00 55.78 128 LYS A CA 1
ATOM 1062 C C . LYS A 1 128 ? 76.685 10.958 -118.715 1.00 55.78 128 LYS A C 1
ATOM 1064 O O . LYS A 1 128 ? 76.094 11.771 -119.418 1.00 55.78 128 LYS A O 1
ATOM 1069 N N . GLU A 1 129 ? 76.219 9.732 -118.476 1.00 55.19 129 GLU A N 1
ATOM 1070 C CA . GLU A 1 129 ? 74.966 9.217 -119.060 1.00 55.19 129 GLU A CA 1
ATOM 1071 C C . GLU A 1 129 ? 73.711 9.927 -118.511 1.00 55.19 129 GLU A C 1
ATOM 1073 O O . GLU A 1 129 ? 72.757 10.173 -119.249 1.00 55.19 129 GLU A O 1
ATOM 1078 N N . ALA A 1 130 ? 73.715 10.366 -117.245 1.00 52.78 130 ALA A N 1
ATOM 1079 C CA . ALA A 1 130 ? 72.595 11.106 -116.652 1.00 52.78 130 ALA A CA 1
ATOM 1080 C C . ALA A 1 130 ? 72.369 12.502 -117.275 1.00 52.78 130 ALA A C 1
ATOM 1082 O O . ALA A 1 130 ? 71.250 13.019 -117.230 1.00 52.78 130 ALA A O 1
ATOM 1083 N N . LYS A 1 131 ? 73.403 13.112 -117.880 1.00 55.59 131 LYS A N 1
ATOM 1084 C CA . LYS A 1 131 ? 73.287 14.405 -118.580 1.00 55.59 131 LYS A CA 1
ATOM 1085 C C . LYS A 1 131 ? 72.702 14.287 -119.991 1.00 55.59 131 LYS A C 1
ATOM 1087 O O . LYS A 1 131 ? 72.099 15.254 -120.447 1.00 55.59 131 LYS A O 1
ATOM 1092 N N . GLU A 1 132 ? 72.820 13.136 -120.654 1.00 54.06 132 GLU A N 1
ATOM 1093 C CA . GLU A 1 132 ? 72.226 12.902 -121.984 1.00 54.06 132 GLU A CA 1
ATOM 1094 C C . GLU A 1 132 ? 70.723 12.563 -121.917 1.00 54.06 132 GLU A C 1
ATOM 1096 O O . GLU A 1 132 ? 69.996 12.797 -122.878 1.00 54.06 132 GLU A O 1
ATOM 1101 N N . LEU A 1 133 ? 70.227 12.096 -120.763 1.00 54.81 133 LEU A N 1
ATOM 1102 C CA . LEU A 1 133 ? 68.837 11.651 -120.559 1.00 54.81 133 LEU A CA 1
ATOM 1103 C C . LEU A 1 133 ? 67.873 12.713 -119.987 1.00 54.81 133 LEU A C 1
ATOM 1105 O O . LEU A 1 133 ? 66.719 12.397 -119.703 1.00 54.81 133 LEU A O 1
ATOM 1109 N N . GLY A 1 134 ? 68.300 13.969 -119.802 1.00 56.56 134 GLY A N 1
ATOM 1110 C CA . GLY A 1 134 ? 67.411 15.040 -119.314 1.00 56.56 134 GLY A CA 1
ATOM 1111 C C . GLY A 1 134 ? 66.866 14.815 -117.893 1.00 56.56 134 GLY A C 1
ATOM 1112 O O . GLY A 1 134 ? 65.792 15.311 -117.549 1.00 56.56 134 GLY A O 1
ATOM 1113 N N . TYR A 1 135 ? 67.585 14.058 -117.058 1.00 53.41 135 TYR A N 1
ATOM 1114 C CA . TYR A 1 135 ? 67.204 13.787 -115.672 1.00 53.41 135 TYR A CA 1
ATOM 1115 C C . TYR A 1 135 ? 67.389 15.039 -114.801 1.00 53.41 135 TYR A C 1
ATOM 1117 O O . TYR A 1 135 ? 68.504 15.406 -114.425 1.00 53.41 135 TYR A O 1
ATOM 1125 N N . ASN A 1 136 ? 66.282 15.702 -114.458 1.00 61.97 136 ASN A N 1
ATOM 1126 C CA . ASN A 1 136 ? 66.295 16.866 -113.579 1.00 61.97 136 ASN A CA 1
ATOM 1127 C C . ASN A 1 136 ? 66.204 16.433 -112.105 1.00 61.97 136 ASN A C 1
ATOM 1129 O O . ASN A 1 136 ? 65.122 16.212 -111.555 1.00 61.97 136 ASN A O 1
ATOM 1133 N N . ALA A 1 137 ? 67.358 16.303 -111.448 1.00 61.22 137 ALA A N 1
ATOM 1134 C CA . ALA A 1 137 ? 67.453 15.866 -110.053 1.00 61.22 137 ALA A CA 1
ATOM 1135 C C . ALA A 1 137 ? 66.696 16.777 -109.060 1.00 61.22 137 ALA A C 1
ATOM 1137 O O . ALA A 1 137 ? 66.351 16.337 -107.962 1.00 61.22 137 ALA A O 1
ATOM 1138 N N . THR A 1 138 ? 66.431 18.037 -109.422 1.00 66.38 138 THR A N 1
ATOM 1139 C CA . THR A 1 138 ? 65.672 18.985 -108.592 1.00 66.38 138 THR A CA 1
ATOM 1140 C C . THR A 1 138 ? 64.168 18.702 -108.616 1.00 66.38 138 THR A C 1
ATOM 1142 O O . THR A 1 138 ? 63.548 18.722 -107.554 1.00 66.38 138 THR A O 1
ATOM 1145 N N . ASP A 1 139 ? 63.595 18.336 -109.768 1.00 65.06 139 ASP A N 1
ATOM 1146 C CA . ASP A 1 139 ? 62.170 17.986 -109.894 1.00 65.06 139 ASP A CA 1
ATOM 1147 C C . ASP A 1 139 ? 61.838 16.656 -109.206 1.00 65.06 139 ASP A C 1
ATOM 1149 O O . ASP A 1 139 ? 60.794 16.532 -108.561 1.00 65.06 139 ASP A O 1
ATOM 1153 N N . HIS A 1 140 ? 62.737 15.667 -109.277 1.00 66.94 140 HIS A N 1
ATOM 1154 C CA . HIS A 1 140 ? 62.573 14.409 -108.542 1.00 66.94 140 HIS A CA 1
ATOM 1155 C C . HIS A 1 140 ? 62.602 14.640 -107.026 1.00 66.94 140 HIS A C 1
ATOM 1157 O O . HIS A 1 140 ? 61.700 14.190 -106.323 1.00 66.94 140 HIS A O 1
ATOM 1163 N N . LYS A 1 141 ? 63.579 15.411 -106.523 1.00 69.62 141 LYS A N 1
ATOM 1164 C CA . LYS A 1 141 ? 63.653 15.779 -105.098 1.00 69.62 141 LYS A CA 1
ATOM 1165 C C . LYS A 1 141 ? 62.435 16.585 -104.642 1.00 69.62 141 LYS A C 1
ATOM 1167 O O . LYS A 1 141 ? 61.945 16.358 -103.540 1.00 69.62 141 LYS A O 1
ATOM 1172 N N . ALA A 1 142 ? 61.911 17.483 -105.477 1.00 72.25 142 ALA A N 1
ATOM 1173 C CA . ALA A 1 142 ? 60.697 18.236 -105.166 1.00 72.25 142 ALA A CA 1
ATOM 1174 C C . ALA A 1 142 ? 59.455 17.328 -105.082 1.00 72.25 142 ALA A C 1
ATOM 1176 O O . ALA A 1 142 ? 58.644 17.478 -104.165 1.00 72.25 142 ALA A O 1
ATOM 1177 N N . LYS A 1 143 ? 59.319 16.348 -105.988 1.00 71.94 143 LYS A N 1
ATOM 1178 C CA . LYS A 1 143 ? 58.221 15.367 -105.951 1.00 71.94 143 LYS A CA 1
ATOM 1179 C C . LYS A 1 143 ? 58.361 14.346 -104.819 1.00 71.94 143 LYS A C 1
ATOM 1181 O O . LYS A 1 143 ? 57.347 13.962 -104.239 1.00 71.94 143 LYS A O 1
ATOM 1186 N N . GLU A 1 144 ? 59.577 13.943 -104.453 1.00 70.50 144 GLU A N 1
ATOM 1187 C CA . GLU A 1 144 ? 59.820 13.123 -103.258 1.00 70.50 144 GLU A CA 1
ATOM 1188 C C . GLU A 1 144 ? 59.501 13.880 -101.970 1.00 70.50 144 GLU A C 1
ATOM 1190 O O . GLU A 1 144 ? 58.770 13.352 -101.136 1.00 70.50 144 GLU A O 1
ATOM 1195 N N . ALA A 1 145 ? 59.932 15.138 -101.841 1.00 72.56 145 ALA A N 1
ATOM 1196 C CA . ALA A 1 145 ? 59.584 15.977 -100.695 1.00 72.56 145 ALA A CA 1
ATOM 1197 C C . ALA A 1 145 ? 58.061 16.190 -100.585 1.00 72.56 145 ALA A C 1
ATOM 1199 O O . ALA A 1 145 ? 57.492 16.121 -99.492 1.00 72.56 145 ALA A O 1
ATOM 1200 N N . GLN A 1 146 ? 57.361 16.373 -101.714 1.00 71.06 146 GLN A N 1
ATOM 1201 C CA . GLN A 1 146 ? 55.895 16.402 -101.728 1.00 71.06 146 GLN A CA 1
ATOM 1202 C C . GLN A 1 146 ? 55.291 15.066 -101.280 1.00 71.06 146 GLN A C 1
ATOM 1204 O O . GLN A 1 146 ? 54.392 15.068 -100.439 1.00 71.06 146 GLN A O 1
ATOM 1209 N N . LYS A 1 147 ? 55.796 13.927 -101.766 1.00 71.38 147 LYS A N 1
ATOM 1210 C CA . LYS A 1 147 ? 55.335 12.589 -101.363 1.00 71.38 147 LYS A CA 1
ATOM 1211 C C . LYS A 1 147 ? 55.556 12.325 -99.870 1.00 71.38 147 LYS A C 1
ATOM 1213 O O . LYS A 1 147 ? 54.654 11.801 -99.220 1.00 71.38 147 LYS A O 1
ATOM 1218 N N . GLU A 1 148 ? 56.704 12.704 -99.313 1.00 72.62 148 GLU A N 1
ATOM 1219 C CA . GLU A 1 148 ? 56.987 12.582 -97.877 1.00 72.62 148 GLU A CA 1
ATOM 1220 C C . GLU A 1 148 ? 56.079 13.486 -97.039 1.00 72.62 148 GLU A C 1
ATOM 1222 O O . GLU A 1 148 ? 55.499 13.028 -96.053 1.00 72.62 148 GLU A O 1
ATOM 1227 N N . SER A 1 149 ? 55.861 14.735 -97.466 1.00 72.38 149 SER A N 1
ATOM 1228 C CA . SER A 1 149 ? 54.939 15.651 -96.780 1.00 72.38 149 SER A CA 1
ATOM 1229 C C . SER A 1 149 ? 53.488 15.142 -96.794 1.00 72.38 149 SER A C 1
ATOM 1231 O O . SER A 1 149 ? 52.794 15.196 -95.773 1.00 72.38 149 SER A O 1
ATOM 1233 N N . LEU A 1 150 ? 53.040 14.569 -97.918 1.00 67.50 150 LEU A N 1
ATOM 1234 C CA . LEU A 1 150 ? 51.731 13.927 -98.060 1.00 67.50 150 LEU A CA 1
ATOM 1235 C C . LEU A 1 150 ? 51.628 12.676 -97.184 1.00 67.50 150 LEU A C 1
ATOM 1237 O O . LEU A 1 150 ? 50.629 12.509 -96.487 1.00 67.50 150 LEU A O 1
ATOM 1241 N N . LYS A 1 151 ? 52.667 11.832 -97.147 1.00 71.31 151 LYS A N 1
ATOM 1242 C CA . LYS A 1 151 ? 52.713 10.634 -96.297 1.00 71.31 151 LYS A CA 1
ATOM 1243 C C . LYS A 1 151 ? 52.606 10.998 -94.815 1.00 71.31 151 LYS A C 1
ATOM 1245 O O . LYS A 1 151 ? 51.752 10.454 -94.122 1.00 71.31 151 LYS A O 1
ATOM 1250 N N . HIS A 1 152 ? 53.375 11.982 -94.359 1.00 75.69 152 HIS A N 1
ATOM 1251 C CA . HIS A 1 152 ? 53.319 12.473 -92.983 1.00 75.69 152 HIS A CA 1
ATOM 1252 C C . HIS A 1 152 ? 51.957 13.111 -92.639 1.00 75.69 152 HIS A C 1
ATOM 1254 O O . HIS A 1 152 ? 51.451 12.968 -91.525 1.00 75.69 152 HIS A O 1
ATOM 1260 N N . THR A 1 153 ? 51.311 13.781 -93.600 1.00 63.72 153 THR A N 1
ATOM 1261 C CA . THR A 1 153 ? 49.957 14.334 -93.411 1.00 63.72 153 THR A CA 1
ATOM 1262 C C . THR A 1 153 ? 48.906 13.226 -93.293 1.00 63.72 153 THR A C 1
ATOM 1264 O O . THR A 1 153 ? 48.029 13.303 -92.433 1.00 63.72 153 THR A O 1
ATOM 1267 N N . ILE A 1 154 ? 49.027 12.160 -94.090 1.00 69.25 154 ILE A N 1
ATOM 1268 C CA . ILE A 1 154 ? 48.163 10.972 -94.014 1.00 69.25 154 ILE A CA 1
ATOM 1269 C C . ILE A 1 154 ? 48.382 10.218 -92.695 1.00 69.25 154 ILE A C 1
ATOM 1271 O O . ILE A 1 154 ? 47.413 9.798 -92.068 1.00 69.25 154 ILE A O 1
ATOM 1275 N N . GLU A 1 155 ? 49.626 10.066 -92.240 1.00 72.56 155 GLU A N 1
ATOM 1276 C CA . GLU A 1 155 ? 49.948 9.441 -90.949 1.00 72.56 155 GLU A CA 1
ATOM 1277 C C . GLU A 1 155 ? 49.366 10.238 -89.775 1.00 72.56 155 GLU A C 1
ATOM 1279 O O . GLU A 1 155 ? 48.744 9.656 -88.887 1.00 72.56 155 GLU A O 1
ATOM 1284 N N . LYS A 1 156 ? 49.454 11.576 -89.810 1.00 71.38 156 LYS A N 1
ATOM 1285 C CA . LYS A 1 156 ? 48.783 12.444 -88.830 1.00 71.38 156 LYS A CA 1
ATOM 1286 C C . LYS A 1 156 ? 47.260 12.307 -88.869 1.00 71.38 156 LYS A C 1
ATOM 1288 O O . LYS A 1 156 ? 46.637 12.238 -87.813 1.00 71.38 156 LYS A O 1
ATOM 1293 N N . GLN A 1 157 ? 46.652 12.251 -90.055 1.00 65.38 157 GLN A N 1
ATOM 1294 C CA . GLN A 1 157 ? 45.203 12.060 -90.187 1.00 65.38 157 GLN A CA 1
ATOM 1295 C C . GLN A 1 157 ? 44.751 10.693 -89.663 1.00 65.38 157 GLN A C 1
ATOM 1297 O O . GLN A 1 157 ? 43.739 10.627 -88.969 1.00 65.38 157 GLN A O 1
ATOM 1302 N N . LYS A 1 158 ? 45.516 9.624 -89.920 1.00 70.06 158 LYS A N 1
ATOM 1303 C CA . LYS A 1 158 ? 45.262 8.292 -89.351 1.00 70.06 158 LYS A CA 1
ATOM 1304 C C . LYS A 1 158 ? 45.380 8.295 -87.828 1.00 70.06 158 LYS A C 1
ATOM 1306 O O . LYS A 1 158 ? 44.460 7.846 -87.160 1.00 70.06 158 LYS A O 1
ATOM 1311 N N . ALA A 1 159 ? 46.428 8.906 -87.274 1.00 70.94 159 ALA A N 1
ATOM 1312 C CA . ALA A 1 159 ? 46.595 9.022 -85.824 1.00 70.94 159 ALA A CA 1
ATOM 1313 C C . ALA A 1 159 ? 45.436 9.785 -85.150 1.00 70.94 159 ALA A C 1
ATOM 1315 O O . ALA A 1 159 ? 44.992 9.409 -84.067 1.00 70.94 159 ALA A O 1
ATOM 1316 N N . ILE A 1 160 ? 44.910 10.836 -85.791 1.00 67.19 160 ILE A N 1
ATOM 1317 C CA . ILE A 1 160 ? 43.726 11.562 -85.300 1.00 67.19 160 ILE A CA 1
ATOM 1318 C C . ILE A 1 160 ? 42.464 10.692 -85.415 1.00 67.19 160 ILE A C 1
ATOM 1320 O O . ILE A 1 160 ? 41.659 10.662 -84.483 1.00 67.19 160 ILE A O 1
ATOM 1324 N N . ALA A 1 161 ? 42.295 9.970 -86.527 1.00 66.44 161 ALA A N 1
ATOM 1325 C CA . ALA A 1 161 ? 41.163 9.070 -86.738 1.00 66.44 161 ALA A CA 1
ATOM 1326 C C . ALA A 1 161 ? 41.128 7.930 -85.705 1.00 66.44 161 ALA A C 1
ATOM 1328 O O . ALA A 1 161 ? 40.055 7.632 -85.182 1.00 66.44 161 ALA A O 1
ATOM 1329 N N . ASP A 1 162 ? 42.285 7.373 -85.338 1.00 73.19 162 ASP A N 1
ATOM 1330 C CA . ASP A 1 162 ? 42.416 6.322 -84.321 1.00 73.19 162 ASP A CA 1
ATOM 1331 C C . ASP A 1 162 ? 42.175 6.847 -82.890 1.00 73.19 162 ASP A C 1
ATOM 1333 O O . ASP A 1 162 ? 41.685 6.122 -82.023 1.00 73.19 162 ASP A O 1
ATOM 1337 N N . GLN A 1 163 ? 42.456 8.129 -82.620 1.00 72.00 163 GLN A N 1
ATOM 1338 C CA . GLN A 1 163 ? 42.208 8.756 -81.312 1.00 72.00 163 GLN A CA 1
ATOM 1339 C C . GLN A 1 163 ? 40.746 9.178 -81.086 1.00 72.00 163 GLN A C 1
ATOM 1341 O O . GLN A 1 163 ? 40.295 9.250 -79.938 1.00 72.00 163 GLN A O 1
ATOM 1346 N N . LEU A 1 164 ? 39.991 9.445 -82.154 1.00 69.56 164 LEU A N 1
ATOM 1347 C CA . LEU A 1 164 ? 38.585 9.851 -82.090 1.00 69.56 164 LEU A CA 1
ATOM 1348 C C . LEU A 1 164 ? 37.659 8.830 -81.378 1.00 69.56 164 LEU A C 1
ATOM 1350 O O . LEU A 1 164 ? 36.886 9.252 -80.510 1.00 69.56 164 LEU A O 1
ATOM 1354 N N . PRO A 1 165 ? 37.708 7.507 -81.658 1.00 75.94 165 PRO A N 1
ATOM 1355 C CA . PRO A 1 165 ? 36.898 6.525 -80.932 1.00 75.94 165 PRO A CA 1
ATOM 1356 C C . PRO A 1 165 ? 37.284 6.444 -79.450 1.00 75.94 165 PRO A C 1
ATOM 1358 O O . PRO A 1 165 ? 36.397 6.376 -78.598 1.00 75.94 165 PRO A O 1
ATOM 1361 N N . LEU A 1 166 ? 38.579 6.556 -79.130 1.00 73.75 166 LEU A N 1
ATOM 1362 C CA . LEU A 1 166 ? 39.075 6.528 -77.753 1.00 73.75 166 LEU A CA 1
ATOM 1363 C C . LEU A 1 166 ? 38.596 7.750 -76.946 1.00 73.75 166 LEU A C 1
ATOM 1365 O O . LEU A 1 166 ? 38.238 7.626 -75.775 1.00 73.75 166 LEU A O 1
ATOM 1369 N N . GLN A 1 167 ? 38.532 8.938 -77.562 1.00 71.62 167 GLN A N 1
ATOM 1370 C CA . GLN A 1 167 ? 37.922 10.115 -76.928 1.00 71.62 167 GLN A CA 1
ATOM 1371 C C . GLN A 1 167 ? 36.420 9.936 -76.686 1.00 71.62 167 GLN A C 1
ATOM 1373 O O . GLN A 1 167 ? 35.922 10.307 -75.620 1.00 71.62 167 GLN A O 1
ATOM 1378 N N . ASN A 1 168 ? 35.696 9.357 -77.645 1.00 73.19 168 ASN A N 1
ATOM 1379 C CA . ASN A 1 168 ? 34.265 9.097 -77.494 1.00 73.19 168 ASN A CA 1
ATOM 1380 C C . ASN A 1 168 ? 33.979 8.090 -76.372 1.00 73.19 168 ASN A C 1
ATOM 1382 O O . ASN A 1 168 ? 33.019 8.268 -75.620 1.00 73.19 168 ASN A O 1
ATOM 1386 N N . GLU A 1 169 ? 34.823 7.071 -76.216 1.00 75.88 169 GLU A N 1
ATOM 1387 C CA . GLU A 1 169 ? 34.734 6.114 -75.113 1.00 75.88 169 GLU A CA 1
ATOM 1388 C C . GLU A 1 169 ? 35.000 6.783 -73.757 1.00 75.88 169 GLU A C 1
ATOM 1390 O O . GLU A 1 169 ? 34.185 6.660 -72.842 1.00 75.88 169 GLU A O 1
ATOM 1395 N N . ARG A 1 170 ? 36.061 7.595 -73.648 1.00 72.44 170 ARG A N 1
ATOM 1396 C CA . ARG A 1 170 ? 36.347 8.383 -72.434 1.00 72.44 170 ARG A CA 1
ATOM 1397 C C . ARG A 1 170 ? 35.191 9.311 -72.069 1.00 72.44 170 ARG A C 1
ATOM 1399 O O . ARG A 1 170 ? 34.824 9.407 -70.903 1.00 72.44 170 ARG A O 1
ATOM 1406 N N . LYS A 1 171 ? 34.576 9.971 -73.056 1.00 71.50 171 LYS A N 1
ATOM 1407 C CA . LYS A 1 171 ? 33.408 10.837 -72.834 1.00 71.50 171 LYS A CA 1
ATOM 1408 C C . LYS A 1 171 ? 32.219 10.054 -72.271 1.00 71.50 171 LYS A C 1
ATOM 1410 O O . LYS A 1 171 ? 31.565 10.548 -71.355 1.00 71.50 171 LYS A O 1
ATOM 1415 N N . LYS A 1 172 ? 31.952 8.846 -72.782 1.00 77.38 172 LYS A N 1
ATOM 1416 C CA . LYS A 1 172 ? 30.910 7.954 -72.240 1.00 77.38 172 LYS A CA 1
ATOM 1417 C C . LYS A 1 172 ? 31.215 7.554 -70.796 1.00 77.38 172 LYS A C 1
ATOM 1419 O O . LYS A 1 172 ? 30.364 7.738 -69.936 1.00 77.38 172 LYS A O 1
ATOM 1424 N N . GLN A 1 173 ? 32.446 7.128 -70.513 1.00 76.69 173 GLN A N 1
ATOM 1425 C CA . GLN A 1 173 ? 32.873 6.760 -69.157 1.00 76.69 173 GLN A CA 1
ATOM 1426 C C . GLN A 1 173 ? 32.746 7.930 -68.168 1.00 76.69 173 GLN A C 1
ATOM 1428 O O . GLN A 1 173 ? 32.263 7.750 -67.053 1.00 76.69 173 GLN A O 1
ATOM 1433 N N . ILE A 1 174 ? 33.125 9.146 -68.578 1.00 74.88 174 ILE A N 1
ATOM 1434 C CA . ILE A 1 174 ? 32.968 10.353 -67.754 1.00 74.88 174 ILE A CA 1
ATOM 1435 C C . ILE A 1 174 ? 31.487 10.632 -67.475 1.00 74.88 174 ILE A C 1
ATOM 1437 O O . ILE A 1 174 ? 31.133 10.928 -66.337 1.00 74.88 174 ILE A O 1
ATOM 1441 N N . LEU A 1 175 ? 30.613 10.514 -68.480 1.00 79.00 175 LEU A N 1
ATOM 1442 C CA . LEU A 1 175 ? 29.171 10.699 -68.294 1.00 79.00 175 LEU A CA 1
ATOM 1443 C C . LEU A 1 175 ? 28.580 9.667 -67.325 1.00 79.00 175 LEU A C 1
ATOM 1445 O O . LEU A 1 175 ? 27.803 10.041 -66.444 1.00 79.00 175 LEU A O 1
ATOM 1449 N N . ASP A 1 176 ? 28.983 8.402 -67.433 1.00 78.12 176 ASP A N 1
ATOM 1450 C CA . ASP A 1 176 ? 28.540 7.344 -66.523 1.00 78.12 176 ASP A CA 1
ATOM 1451 C C . ASP A 1 176 ? 29.011 7.602 -65.086 1.00 78.12 176 ASP A C 1
ATOM 1453 O O . ASP A 1 176 ? 28.211 7.520 -64.151 1.00 78.12 176 ASP A O 1
ATOM 1457 N N . LEU A 1 177 ? 30.269 8.017 -64.900 1.00 71.56 177 LEU A N 1
ATOM 1458 C CA . LEU A 1 177 ? 30.799 8.415 -63.592 1.00 71.56 177 LEU A CA 1
ATOM 1459 C C . LEU A 1 177 ? 30.064 9.633 -63.017 1.00 71.56 177 LEU A C 1
ATOM 1461 O O . LEU A 1 177 ? 29.730 9.647 -61.832 1.00 71.56 177 LEU A O 1
ATOM 1465 N N . CYS A 1 178 ? 29.750 10.641 -63.835 1.00 77.19 178 CYS A N 1
ATOM 1466 C CA . CYS A 1 178 ? 28.954 11.792 -63.404 1.00 77.19 178 CYS A CA 1
ATOM 1467 C C . CYS A 1 178 ? 27.545 11.374 -62.952 1.00 77.19 178 CYS A C 1
ATOM 1469 O O . CYS A 1 178 ? 27.048 11.871 -61.937 1.00 77.19 178 CYS A O 1
ATOM 1471 N N . ASN A 1 179 ? 26.913 10.437 -63.662 1.00 78.31 179 ASN A N 1
ATOM 1472 C CA . ASN A 1 179 ? 25.608 9.901 -63.285 1.00 78.31 179 ASN A CA 1
ATOM 1473 C C . ASN A 1 179 ? 25.680 9.110 -61.970 1.00 78.31 179 ASN A C 1
ATOM 1475 O O . ASN A 1 179 ? 24.839 9.318 -61.094 1.00 78.31 179 ASN A O 1
ATOM 1479 N N . GLN A 1 180 ? 26.706 8.276 -61.786 1.00 76.38 180 GLN A N 1
ATOM 1480 C CA . GLN A 1 180 ? 26.944 7.544 -60.535 1.00 76.38 180 GLN A CA 1
ATOM 1481 C C . GLN A 1 180 ? 27.208 8.487 -59.350 1.00 76.38 180 GLN A C 1
ATOM 1483 O O . GLN A 1 180 ? 26.654 8.305 -58.267 1.00 76.38 180 GLN A O 1
ATOM 1488 N N . LEU A 1 181 ? 27.996 9.547 -59.544 1.00 72.38 181 LEU A N 1
ATOM 1489 C CA . LEU A 1 181 ? 28.223 10.556 -58.505 1.00 72.38 181 LEU A CA 1
ATOM 1490 C C . LEU A 1 181 ? 26.925 11.263 -58.111 1.00 72.38 181 LEU A C 1
ATOM 1492 O O . LEU A 1 181 ? 26.673 11.495 -56.925 1.00 72.38 181 LEU A O 1
ATOM 1496 N N . ARG A 1 182 ? 26.067 11.574 -59.087 1.00 80.88 182 ARG A N 1
ATOM 1497 C CA . ARG A 1 182 ? 24.765 12.191 -58.825 1.00 80.88 182 ARG A CA 1
ATOM 1498 C C . ARG A 1 182 ? 23.848 11.265 -58.024 1.00 80.88 182 ARG A C 1
ATOM 1500 O O . ARG A 1 182 ? 23.229 11.726 -57.063 1.00 80.88 182 ARG A O 1
ATOM 1507 N N . THR A 1 183 ? 23.767 9.979 -58.372 1.00 77.50 183 THR A N 1
ATOM 1508 C CA . THR A 1 183 ? 22.934 9.017 -57.629 1.00 77.50 183 THR A CA 1
ATOM 1509 C C . THR A 1 183 ? 23.444 8.818 -56.203 1.00 77.50 183 THR A C 1
ATOM 1511 O O . THR A 1 183 ? 22.649 8.909 -55.265 1.00 77.50 183 THR A O 1
ATOM 1514 N N . LEU A 1 184 ? 24.758 8.664 -56.014 1.00 68.81 184 LEU A N 1
ATOM 1515 C CA . LEU A 1 184 ? 25.378 8.549 -54.689 1.00 68.81 184 LEU A CA 1
ATOM 1516 C C . LEU A 1 184 ? 25.155 9.801 -53.834 1.00 68.81 184 LEU A C 1
ATOM 1518 O O . LEU A 1 184 ? 24.846 9.696 -52.647 1.00 68.81 184 LEU A O 1
ATOM 1522 N N . THR A 1 185 ? 25.229 10.994 -54.428 1.00 75.62 185 THR A N 1
ATOM 1523 C CA . THR A 1 185 ? 24.973 12.255 -53.713 1.00 75.62 185 THR A CA 1
ATOM 1524 C C . THR A 1 185 ? 23.519 12.344 -53.241 1.00 75.62 185 THR A C 1
ATOM 1526 O O . THR A 1 185 ? 23.253 12.719 -52.096 1.00 75.62 185 THR A O 1
ATOM 1529 N N . HIS A 1 186 ? 22.559 11.944 -54.081 1.00 77.50 186 HIS A N 1
ATOM 1530 C CA . HIS A 1 186 ? 21.153 11.879 -53.680 1.00 77.50 186 HIS A CA 1
ATOM 1531 C C . HIS A 1 186 ? 20.917 10.863 -52.556 1.00 77.50 186 HIS A C 1
ATOM 1533 O O . HIS A 1 186 ? 20.214 11.178 -51.593 1.00 77.50 186 HIS A O 1
ATOM 1539 N N . GLN A 1 187 ? 21.528 9.677 -52.640 1.00 75.56 187 GLN A N 1
ATOM 1540 C CA . GLN A 1 187 ? 21.441 8.660 -51.589 1.00 75.56 187 GLN A CA 1
ATOM 1541 C C . GLN A 1 187 ? 22.037 9.158 -50.268 1.00 75.56 187 GLN A C 1
ATOM 1543 O O . GLN A 1 187 ? 21.403 9.007 -49.222 1.00 75.56 187 GLN A O 1
ATOM 1548 N N . ARG A 1 188 ? 23.199 9.825 -50.311 1.00 74.88 188 ARG A N 1
ATOM 1549 C CA . ARG A 1 188 ? 23.840 10.424 -49.132 1.00 74.88 188 ARG A CA 1
ATOM 1550 C C . ARG A 1 188 ? 22.916 11.422 -48.441 1.00 74.88 188 ARG A C 1
ATOM 1552 O O . ARG A 1 188 ? 22.684 11.309 -47.242 1.00 74.88 188 ARG A O 1
ATOM 1559 N N . ASN A 1 189 ? 22.335 12.349 -49.200 1.00 75.44 189 ASN A N 1
ATOM 1560 C CA . ASN A 1 189 ? 21.439 13.368 -48.651 1.00 75.44 189 ASN A CA 1
ATOM 1561 C C . ASN A 1 189 ? 20.148 12.753 -48.083 1.00 75.44 189 ASN A C 1
ATOM 1563 O O . ASN A 1 189 ? 19.611 13.232 -47.083 1.00 75.44 189 ASN A O 1
ATOM 1567 N N . ALA A 1 190 ? 19.635 11.682 -48.698 1.00 75.62 190 ALA A N 1
ATOM 1568 C CA . ALA A 1 190 ? 18.484 10.952 -48.174 1.00 75.62 190 ALA A CA 1
ATOM 1569 C C . ALA A 1 190 ? 18.809 10.244 -46.847 1.00 75.62 190 ALA A C 1
ATOM 1571 O O . ALA A 1 190 ? 18.002 10.293 -45.917 1.00 75.62 190 ALA A O 1
ATOM 1572 N N . LEU A 1 191 ? 19.987 9.622 -46.739 1.00 69.06 191 LEU A N 1
ATOM 1573 C CA . LEU A 1 191 ? 20.459 8.995 -45.502 1.00 69.06 191 LEU A CA 1
ATOM 1574 C C . LEU A 1 191 ? 20.699 10.029 -44.400 1.00 69.06 191 LEU A C 1
ATOM 1576 O O . LEU A 1 191 ? 20.252 9.826 -43.279 1.00 69.06 191 LEU A O 1
ATOM 1580 N N . GLU A 1 192 ? 21.307 11.169 -44.720 1.00 77.94 192 GLU A N 1
ATOM 1581 C CA . GLU A 1 192 ? 21.556 12.249 -43.762 1.00 77.94 192 GLU A CA 1
ATOM 1582 C C . GLU A 1 192 ? 20.255 12.778 -43.135 1.00 77.94 192 GLU A C 1
ATOM 1584 O O . GLU A 1 192 ? 20.160 12.926 -41.914 1.00 77.94 192 GLU A O 1
ATOM 1589 N N . LYS A 1 193 ? 19.204 12.961 -43.949 1.00 80.81 193 LYS A N 1
ATOM 1590 C CA . LYS A 1 193 ? 17.866 13.328 -43.457 1.00 80.81 193 LYS A CA 1
ATOM 1591 C C . LYS A 1 193 ? 17.280 12.272 -42.518 1.00 80.81 193 LYS A C 1
ATOM 1593 O O . LYS A 1 193 ? 16.703 12.631 -41.492 1.00 80.81 193 LYS A O 1
ATOM 1598 N N . LYS A 1 194 ? 17.433 10.982 -42.842 1.00 78.19 194 LYS A N 1
ATOM 1599 C CA . LYS A 1 194 ? 16.980 9.880 -41.976 1.00 78.19 194 LYS A CA 1
ATOM 1600 C C . LYS A 1 194 ? 17.744 9.867 -40.650 1.00 78.19 194 LYS A C 1
ATOM 1602 O O . LYS A 1 194 ? 17.114 9.781 -39.604 1.00 78.19 194 LYS A O 1
ATOM 1607 N N . THR A 1 195 ? 19.064 10.047 -40.672 1.00 75.25 195 THR A N 1
ATOM 1608 C CA . THR A 1 195 ? 19.899 10.114 -39.462 1.00 75.25 195 THR A CA 1
ATOM 1609 C C . THR A 1 195 ? 19.498 11.278 -38.554 1.00 75.25 195 THR A C 1
ATOM 1611 O O . THR A 1 195 ? 19.396 11.114 -37.341 1.00 75.25 195 THR A O 1
ATOM 1614 N N . LEU A 1 196 ? 19.213 12.451 -39.127 1.00 82.44 196 LEU A N 1
ATOM 1615 C CA . LEU A 1 196 ? 18.681 13.599 -38.383 1.00 82.44 196 LEU A CA 1
ATOM 1616 C C . LEU A 1 196 ? 17.322 13.300 -37.740 1.00 82.44 196 LEU A C 1
ATOM 1618 O O . LEU A 1 196 ? 17.061 13.756 -36.629 1.00 82.44 196 LEU A O 1
ATOM 1622 N N . HIS A 1 197 ? 16.459 12.545 -38.420 1.00 82.31 197 HIS A N 1
ATOM 1623 C CA . HIS A 1 197 ? 15.165 12.146 -37.875 1.00 82.31 197 HIS A CA 1
ATOM 1624 C C . HIS A 1 197 ? 15.311 11.162 -36.706 1.00 82.31 197 HIS A C 1
ATOM 1626 O O . HIS A 1 197 ? 14.699 11.381 -35.665 1.00 82.31 197 HIS A O 1
ATOM 1632 N N . VAL A 1 198 ? 16.181 10.154 -36.831 1.00 79.81 198 VAL A N 1
ATOM 1633 C CA . VAL A 1 198 ? 16.473 9.197 -35.746 1.00 79.81 198 VAL A CA 1
ATOM 1634 C C . VAL A 1 198 ? 16.990 9.921 -34.501 1.00 79.81 198 VAL A C 1
ATOM 1636 O O . VAL A 1 198 ? 16.439 9.732 -33.425 1.00 79.81 198 VAL A O 1
ATOM 1639 N N . LYS A 1 199 ? 17.934 10.863 -34.650 1.00 83.56 199 LYS A N 1
ATOM 1640 C CA . LYS A 1 199 ? 18.434 11.668 -33.517 1.00 83.56 199 LYS A CA 1
ATOM 1641 C C . LYS A 1 199 ? 17.333 12.449 -32.788 1.00 83.56 199 LYS A C 1
ATOM 1643 O O . LYS A 1 199 ? 17.415 12.643 -31.578 1.00 83.56 199 LYS A O 1
ATOM 1648 N N . LYS A 1 200 ? 16.310 12.925 -33.509 1.00 87.69 200 LYS A N 1
ATOM 1649 C CA . LYS A 1 200 ? 15.155 13.602 -32.892 1.00 87.69 200 LYS A CA 1
ATOM 1650 C C . LYS A 1 200 ? 14.286 12.625 -32.103 1.00 87.69 200 LYS A C 1
ATOM 1652 O O . LYS A 1 200 ? 13.824 12.987 -31.025 1.00 87.69 200 LYS A O 1
ATOM 1657 N N . ILE A 1 201 ? 14.079 11.417 -32.626 1.00 86.38 201 ILE A N 1
ATOM 1658 C CA . ILE A 1 201 ? 13.335 10.358 -31.934 1.00 86.38 201 ILE A CA 1
ATOM 1659 C C . ILE A 1 201 ? 14.080 9.937 -30.663 1.00 86.38 201 ILE A C 1
ATOM 1661 O O . ILE A 1 201 ? 13.462 9.880 -29.606 1.00 86.38 201 ILE A O 1
ATOM 1665 N N . ASP A 1 202 ? 15.400 9.745 -30.720 1.00 85.88 202 ASP A N 1
ATOM 1666 C CA . ASP A 1 202 ? 16.207 9.388 -29.543 1.00 85.88 202 ASP A CA 1
ATOM 1667 C C . ASP A 1 202 ? 16.094 10.441 -28.430 1.00 85.88 202 ASP A C 1
ATOM 1669 O O . ASP A 1 202 ? 15.904 10.109 -27.259 1.00 85.88 202 ASP A O 1
ATOM 1673 N N . ALA A 1 203 ? 16.129 11.729 -28.792 1.00 88.81 203 ALA A N 1
ATOM 1674 C CA . ALA A 1 203 ? 15.918 12.813 -27.836 1.00 88.81 203 ALA A CA 1
ATOM 1675 C C . ALA A 1 203 ? 14.515 12.764 -27.201 1.00 88.81 203 ALA A C 1
ATOM 1677 O O . ALA A 1 203 ? 14.378 12.972 -25.996 1.00 88.81 203 ALA A O 1
ATOM 1678 N N . GLN A 1 204 ? 13.474 12.455 -27.982 1.00 91.94 204 GLN A N 1
ATOM 1679 C CA . GLN A 1 204 ? 12.109 12.293 -27.467 1.00 91.94 204 GLN A CA 1
ATOM 1680 C C . GLN A 1 204 ? 11.975 11.073 -26.551 1.00 91.94 204 GLN A C 1
ATOM 1682 O O . GLN A 1 204 ? 11.336 11.173 -25.505 1.00 91.94 204 GLN A O 1
ATOM 1687 N N . ILE A 1 205 ? 12.610 9.949 -26.893 1.00 90.25 205 ILE A N 1
ATOM 1688 C CA . ILE A 1 205 ? 12.640 8.748 -26.050 1.00 90.25 205 ILE A CA 1
ATOM 1689 C C . ILE A 1 205 ? 13.276 9.072 -24.699 1.00 90.25 205 ILE A C 1
ATOM 1691 O O . ILE A 1 205 ? 12.712 8.715 -23.668 1.00 90.25 205 ILE A O 1
ATOM 1695 N N . HIS A 1 206 ? 14.397 9.796 -24.679 1.00 90.25 206 HIS A N 1
ATOM 1696 C CA . HIS A 1 206 ? 15.033 10.204 -23.425 1.00 90.25 206 HIS A CA 1
ATOM 1697 C C . HIS A 1 206 ? 14.141 11.105 -22.561 1.00 90.25 206 HIS A C 1
ATOM 1699 O O . HIS A 1 206 ? 14.102 10.940 -21.341 1.00 90.25 206 HIS A O 1
ATOM 1705 N N . ILE A 1 207 ? 13.396 12.035 -23.167 1.00 94.38 207 ILE A N 1
ATOM 1706 C CA . ILE A 1 207 ? 12.432 12.871 -22.435 1.00 94.38 207 ILE A CA 1
ATOM 1707 C C . ILE A 1 207 ? 11.331 11.994 -21.823 1.00 94.38 207 ILE A C 1
ATOM 1709 O O . ILE A 1 207 ? 11.085 12.079 -20.621 1.00 94.38 207 ILE A O 1
ATOM 1713 N N . LEU A 1 208 ? 10.738 11.098 -22.617 1.00 93.25 208 LEU A N 1
ATOM 1714 C CA . LEU A 1 208 ? 9.679 10.193 -22.162 1.00 93.25 208 LEU A CA 1
ATOM 1715 C C . LEU A 1 208 ? 10.159 9.220 -21.075 1.00 93.25 208 LEU A C 1
ATOM 1717 O O . LEU A 1 208 ? 9.416 8.936 -20.140 1.00 93.25 208 LEU A O 1
ATOM 1721 N N . GLN A 1 209 ? 11.399 8.732 -21.155 1.00 94.12 209 GLN A N 1
ATOM 1722 C CA . GLN A 1 209 ? 12.007 7.894 -20.114 1.00 94.12 209 GLN A CA 1
ATOM 1723 C C . GLN A 1 209 ? 12.127 8.646 -18.785 1.00 94.12 209 GLN A C 1
ATOM 1725 O O . GLN A 1 209 ? 11.790 8.103 -17.735 1.00 94.12 209 GLN A O 1
ATOM 1730 N N . ASN A 1 210 ? 12.558 9.908 -18.825 1.00 93.25 210 ASN A N 1
ATOM 1731 C CA . ASN A 1 210 ? 12.657 10.736 -17.625 1.00 93.25 210 ASN A CA 1
ATOM 1732 C C . ASN A 1 210 ? 11.280 11.056 -17.025 1.00 93.25 210 ASN A C 1
ATOM 1734 O O . ASN A 1 210 ? 11.134 11.089 -15.804 1.00 93.25 210 ASN A O 1
ATOM 1738 N N . GLU A 1 211 ? 10.265 11.289 -17.857 1.00 94.94 211 GLU A N 1
ATOM 1739 C CA . GLU A 1 211 ? 8.885 11.473 -17.394 1.00 94.94 211 GLU A CA 1
ATOM 1740 C C . GLU A 1 211 ? 8.320 10.196 -16.766 1.00 94.94 211 GLU A C 1
ATOM 1742 O O . GLU A 1 211 ? 7.715 10.256 -15.696 1.00 94.94 211 GLU A O 1
ATOM 1747 N N . LEU A 1 212 ? 8.575 9.040 -17.379 1.00 94.75 212 LEU A N 1
ATOM 1748 C CA . LEU A 1 212 ? 8.158 7.742 -16.859 1.00 94.75 212 LEU A CA 1
ATOM 1749 C C . LEU A 1 212 ? 8.783 7.466 -15.487 1.00 94.75 212 LEU A C 1
ATOM 1751 O O . LEU A 1 212 ? 8.055 7.126 -14.560 1.00 94.75 212 LEU A O 1
ATOM 1755 N N . LEU A 1 213 ? 10.084 7.724 -15.317 1.00 95.88 213 LEU A N 1
ATOM 1756 C CA . LEU A 1 213 ? 10.759 7.597 -14.020 1.00 95.88 213 LEU A CA 1
ATOM 1757 C C . LEU A 1 213 ? 10.135 8.497 -12.942 1.00 95.88 213 LEU A C 1
ATOM 1759 O O . LEU A 1 213 ? 9.947 8.063 -11.807 1.00 95.88 213 LEU A O 1
ATOM 1763 N N . LYS A 1 214 ? 9.769 9.740 -13.283 1.00 95.31 214 LYS A N 1
ATOM 1764 C CA . LYS A 1 214 ? 9.087 10.650 -12.343 1.00 95.31 214 LYS A CA 1
ATOM 1765 C C . LYS A 1 214 ? 7.708 10.129 -11.939 1.00 95.31 214 LYS A C 1
ATOM 1767 O O . LYS A 1 214 ? 7.325 10.255 -10.778 1.00 95.31 214 LYS A O 1
ATOM 1772 N N . ILE A 1 215 ? 6.963 9.562 -12.887 1.00 95.56 215 ILE A N 1
ATOM 1773 C CA . ILE A 1 215 ? 5.640 8.981 -12.630 1.00 95.56 215 ILE A CA 1
ATOM 1774 C C . ILE A 1 215 ? 5.761 7.714 -11.775 1.00 95.56 215 ILE A C 1
ATOM 1776 O O . ILE A 1 215 ? 4.974 7.523 -10.855 1.00 95.56 215 ILE A O 1
ATOM 1780 N N . GLU A 1 216 ? 6.756 6.863 -12.017 1.00 95.75 216 GLU A N 1
ATOM 1781 C CA . GLU A 1 216 ? 7.005 5.679 -11.186 1.00 95.75 216 GLU A CA 1
ATOM 1782 C C . GLU A 1 216 ? 7.384 6.065 -9.749 1.00 95.75 216 GLU A C 1
ATOM 1784 O O . GLU A 1 216 ? 6.877 5.489 -8.784 1.00 95.75 216 GLU A O 1
ATOM 1789 N N . GLN A 1 217 ? 8.217 7.095 -9.582 1.00 95.75 217 GLN A N 1
ATOM 1790 C CA . GLN A 1 217 ? 8.548 7.639 -8.263 1.00 95.75 217 GLN A CA 1
ATOM 1791 C C . GLN A 1 217 ? 7.315 8.202 -7.546 1.00 95.75 217 GLN A C 1
ATOM 1793 O O . GLN A 1 217 ? 7.084 7.882 -6.383 1.00 95.75 217 GLN A O 1
ATOM 1798 N N . SER A 1 218 ? 6.476 8.991 -8.221 1.00 95.44 218 SER A N 1
ATOM 1799 C CA . SER A 1 218 ? 5.255 9.511 -7.591 1.00 95.44 218 SER A CA 1
ATOM 1800 C C . SER A 1 218 ? 4.249 8.402 -7.269 1.00 95.44 218 SER A C 1
ATOM 1802 O O . SER A 1 218 ? 3.613 8.438 -6.215 1.00 95.44 218 SER A O 1
ATOM 1804 N N . PHE A 1 219 ? 4.154 7.376 -8.117 1.00 96.25 219 PHE A N 1
ATOM 1805 C CA . PHE A 1 219 ? 3.316 6.205 -7.883 1.00 96.25 219 PHE A CA 1
ATOM 1806 C C . PHE A 1 219 ? 3.766 5.420 -6.647 1.00 96.25 219 PHE A C 1
ATOM 1808 O O . PHE A 1 219 ? 2.942 5.091 -5.797 1.00 96.25 219 PHE A O 1
ATOM 1815 N N . THR A 1 220 ? 5.068 5.155 -6.509 1.00 96.19 220 THR A N 1
ATOM 1816 C CA . THR A 1 220 ? 5.607 4.458 -5.328 1.00 96.19 220 THR A CA 1
ATOM 1817 C C . THR A 1 220 ? 5.379 5.244 -4.038 1.00 96.19 220 THR A C 1
ATOM 1819 O O . THR A 1 220 ? 4.959 4.655 -3.041 1.00 96.19 220 THR A O 1
ATOM 1822 N N . ILE A 1 221 ? 5.541 6.571 -4.058 1.00 96.88 221 ILE A N 1
ATOM 1823 C CA . ILE A 1 221 ? 5.210 7.430 -2.911 1.00 96.88 221 ILE A CA 1
ATOM 1824 C C . ILE A 1 221 ? 3.719 7.304 -2.567 1.00 96.88 221 ILE A C 1
ATOM 1826 O O . ILE A 1 221 ? 3.382 6.940 -1.441 1.00 96.88 221 ILE A O 1
ATOM 1830 N N . ALA A 1 222 ? 2.823 7.479 -3.541 1.00 95.50 222 ALA A N 1
ATOM 1831 C CA . ALA A 1 222 ? 1.379 7.361 -3.318 1.00 95.50 222 ALA A CA 1
ATOM 1832 C C . ALA A 1 222 ? 0.962 5.964 -2.809 1.00 95.50 222 ALA A C 1
ATOM 1834 O O . ALA A 1 222 ? 0.057 5.835 -1.980 1.00 95.50 222 ALA A O 1
ATOM 1835 N N . GLN A 1 223 ? 1.628 4.905 -3.277 1.00 96.06 223 GLN A N 1
ATOM 1836 C CA . GLN A 1 223 ? 1.415 3.534 -2.817 1.00 96.06 223 GLN A CA 1
ATOM 1837 C C . GLN A 1 223 ? 1.787 3.385 -1.333 1.00 96.06 223 GLN A C 1
ATOM 1839 O O . GLN A 1 223 ? 0.988 2.861 -0.554 1.00 96.06 223 GLN A O 1
ATOM 1844 N N . THR A 1 224 ? 2.957 3.887 -0.929 1.00 96.44 224 THR A N 1
ATOM 1845 C CA . THR A 1 224 ? 3.399 3.831 0.475 1.00 96.44 224 THR A CA 1
ATOM 1846 C C . THR A 1 224 ? 2.498 4.646 1.404 1.00 96.44 224 THR A C 1
ATOM 1848 O O . THR A 1 224 ? 2.110 4.157 2.466 1.00 96.44 224 THR A O 1
ATOM 1851 N N . GLU A 1 225 ? 2.066 5.839 0.988 1.00 96.81 225 GLU A N 1
ATOM 1852 C CA . GLU A 1 225 ? 1.095 6.648 1.737 1.00 96.81 225 GLU A CA 1
ATOM 1853 C C . GLU A 1 225 ? -0.245 5.918 1.905 1.00 96.81 225 GLU A C 1
ATOM 1855 O O . GLU A 1 225 ? -0.815 5.872 2.999 1.00 96.81 225 GLU A O 1
ATOM 1860 N N . LYS A 1 226 ? -0.744 5.285 0.836 1.00 97.12 226 LYS A N 1
ATOM 1861 C CA . LYS A 1 226 ? -1.966 4.473 0.887 1.00 97.12 226 LYS A CA 1
ATOM 1862 C C . LYS A 1 226 ? -1.835 3.326 1.892 1.00 97.12 226 LYS A C 1
ATOM 1864 O O . LYS A 1 226 ? -2.778 3.075 2.646 1.00 97.12 226 LYS A O 1
ATOM 1869 N N . GLU A 1 227 ? -0.710 2.618 1.900 1.00 97.12 227 GLU A N 1
ATOM 1870 C CA . GLU A 1 227 ? -0.462 1.509 2.829 1.00 97.12 227 GLU A CA 1
ATOM 1871 C C . GLU A 1 227 ? -0.430 1.988 4.287 1.00 97.12 227 GLU A C 1
ATOM 1873 O O . GLU A 1 227 ? -1.110 1.403 5.136 1.00 97.12 227 GLU A O 1
ATOM 1878 N N . GLN A 1 228 ? 0.238 3.112 4.564 1.00 96.94 228 GLN A N 1
ATOM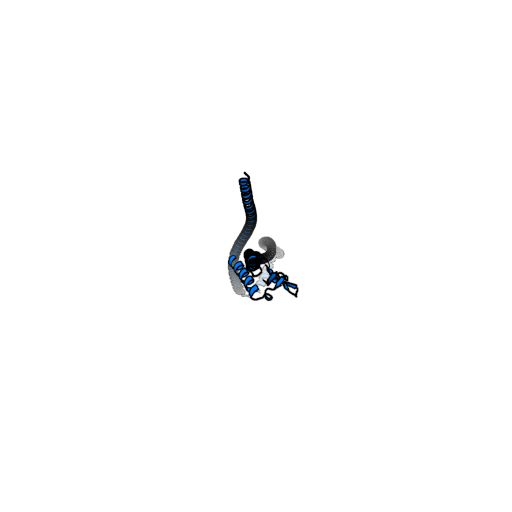 1879 C CA . GLN A 1 228 ? 0.243 3.742 5.890 1.00 96.94 228 GLN A CA 1
ATOM 1880 C C . GLN A 1 228 ? -1.168 4.151 6.338 1.00 96.94 228 GLN A C 1
ATOM 1882 O O . GLN A 1 228 ? -1.579 3.869 7.467 1.00 96.94 228 GLN A O 1
ATOM 1887 N N . LEU A 1 229 ? -1.957 4.767 5.452 1.00 96.75 229 LEU A N 1
ATOM 1888 C CA . LEU A 1 229 ? -3.340 5.145 5.754 1.00 96.75 229 LEU A CA 1
ATOM 1889 C C . LEU A 1 229 ? -4.228 3.924 6.027 1.00 96.75 229 LEU A C 1
ATOM 1891 O O . LEU A 1 229 ? -5.075 3.968 6.924 1.00 96.75 229 LEU A O 1
ATOM 1895 N N . LEU A 1 230 ? -4.035 2.819 5.300 1.00 96.94 230 LEU A N 1
ATOM 1896 C CA . LEU A 1 230 ? -4.751 1.566 5.548 1.00 96.94 230 LEU A CA 1
ATOM 1897 C C . LEU A 1 230 ? -4.375 0.951 6.899 1.00 96.94 230 LEU A C 1
ATOM 1899 O O . LEU A 1 230 ? -5.270 0.526 7.636 1.00 96.94 230 LEU A O 1
ATOM 1903 N N . GLN A 1 231 ? -3.090 0.956 7.257 1.00 96.88 231 GLN A N 1
ATOM 1904 C CA . GLN A 1 231 ? -2.619 0.489 8.561 1.00 96.88 231 GLN A CA 1
ATOM 1905 C C . GLN A 1 231 ? -3.205 1.336 9.699 1.00 96.88 231 GLN A C 1
ATOM 1907 O O . GLN A 1 231 ? -3.765 0.791 10.656 1.00 96.88 231 GLN A O 1
ATOM 1912 N N . ASN A 1 232 ? -3.165 2.664 9.564 1.00 96.69 232 ASN A N 1
ATOM 1913 C CA . ASN A 1 232 ? -3.730 3.597 10.538 1.00 96.69 232 ASN A CA 1
ATOM 1914 C C . ASN A 1 232 ? -5.240 3.404 10.689 1.00 96.69 232 ASN A C 1
ATOM 1916 O O . ASN A 1 232 ? -5.748 3.297 11.806 1.00 96.69 232 ASN A O 1
ATOM 1920 N N . LYS A 1 233 ? -5.964 3.267 9.572 1.00 97.38 233 LYS A N 1
ATOM 1921 C CA . LYS A 1 233 ? -7.395 2.948 9.582 1.00 97.38 233 LYS A CA 1
ATOM 1922 C C . LYS A 1 233 ? -7.667 1.629 10.301 1.00 97.38 233 LYS A C 1
ATOM 1924 O O . LYS A 1 233 ? -8.607 1.559 11.093 1.00 97.38 233 LYS A O 1
ATOM 1929 N N . GLY A 1 234 ? -6.858 0.599 10.055 1.00 96.81 234 GLY A N 1
ATOM 1930 C CA . GLY A 1 234 ? -6.935 -0.682 10.755 1.00 96.81 234 GLY A CA 1
ATOM 1931 C C . GLY A 1 234 ? -6.778 -0.510 12.267 1.00 96.81 234 GLY A C 1
ATOM 1932 O O . GLY A 1 234 ? -7.669 -0.900 13.023 1.00 96.81 234 GLY A O 1
ATOM 1933 N N . SER A 1 235 ? -5.705 0.158 12.699 1.00 97.38 235 SER A N 1
ATOM 1934 C CA . SER A 1 235 ? -5.426 0.450 14.111 1.00 97.38 235 SER A CA 1
ATOM 1935 C C . SER A 1 235 ? -6.583 1.201 14.778 1.00 97.38 235 SER A C 1
ATOM 1937 O O . SER A 1 235 ? -7.153 0.708 15.754 1.00 97.38 235 SER A O 1
ATOM 1939 N N . ILE A 1 236 ? -7.030 2.319 14.196 1.00 97.12 236 ILE A N 1
ATOM 1940 C CA . ILE A 1 236 ? -8.147 3.121 14.722 1.00 97.12 236 ILE A CA 1
ATOM 1941 C C . ILE A 1 236 ? -9.432 2.290 14.799 1.00 97.12 236 ILE A C 1
ATOM 1943 O O . ILE A 1 236 ? -10.143 2.343 15.800 1.00 97.12 236 ILE A O 1
ATOM 1947 N N . THR A 1 237 ? -9.715 1.459 13.792 1.00 97.19 237 THR A N 1
ATOM 1948 C CA . THR A 1 237 ? -10.899 0.584 13.798 1.00 97.19 237 THR A CA 1
ATOM 1949 C C . THR A 1 237 ? -10.846 -0.425 14.949 1.00 97.19 237 THR A C 1
ATOM 1951 O O . THR A 1 237 ? -11.862 -0.679 15.597 1.00 97.19 237 THR A O 1
ATOM 1954 N N . THR A 1 238 ? -9.674 -0.999 15.245 1.00 97.06 238 THR A N 1
ATOM 1955 C CA . THR A 1 238 ? -9.526 -1.914 16.391 1.00 97.06 238 THR A CA 1
ATOM 1956 C C . THR A 1 238 ? -9.687 -1.198 17.729 1.00 97.06 238 THR A C 1
ATOM 1958 O O . THR A 1 238 ? -10.357 -1.722 18.620 1.00 97.06 238 THR A O 1
ATOM 1961 N N . GLN A 1 239 ? -9.135 0.011 17.867 1.00 97.19 239 GLN A N 1
ATOM 1962 C CA . GLN A 1 239 ? -9.290 0.828 19.071 1.00 97.19 239 GLN A CA 1
ATOM 1963 C C . GLN A 1 239 ? -10.753 1.221 19.285 1.00 97.19 239 GLN A C 1
ATOM 1965 O O . GLN A 1 239 ? -11.270 1.074 20.390 1.00 97.19 239 GLN A O 1
ATOM 1970 N N . TYR A 1 240 ? -11.453 1.614 18.220 1.00 97.44 240 TYR A N 1
ATOM 1971 C CA . TYR A 1 240 ? -12.877 1.935 18.268 1.00 97.44 240 TYR A CA 1
ATOM 1972 C C . TYR A 1 240 ? -13.718 0.754 18.771 1.00 97.44 240 TYR A C 1
ATOM 1974 O O . TYR A 1 240 ? -14.503 0.908 19.705 1.00 97.44 240 TYR A O 1
ATOM 1982 N N . LYS A 1 241 ? -13.487 -0.455 18.238 1.00 97.25 241 LYS A N 1
ATOM 1983 C CA . LYS A 1 241 ? -14.165 -1.674 18.716 1.00 97.25 241 LYS A CA 1
ATOM 1984 C C . LYS A 1 241 ? -13.892 -1.949 20.198 1.00 97.25 241 LYS A C 1
ATOM 1986 O O . LYS A 1 241 ? -14.801 -2.342 20.924 1.00 97.25 241 LYS A O 1
ATOM 1991 N N . LYS A 1 242 ? -12.657 -1.730 20.672 1.00 97.44 242 LYS A N 1
ATOM 1992 C CA . LYS A 1 242 ? -12.325 -1.858 22.104 1.00 97.44 242 LYS A CA 1
ATOM 1993 C C . LYS A 1 242 ? -13.106 -0.851 22.951 1.00 97.44 242 LYS A C 1
ATOM 1995 O O . LYS A 1 242 ? -13.636 -1.230 23.992 1.00 97.44 242 LYS A O 1
ATOM 2000 N N . ILE A 1 243 ? -13.215 0.398 22.498 1.00 97.69 243 ILE A N 1
ATOM 2001 C CA . ILE A 1 243 ? -13.986 1.443 23.186 1.00 97.69 243 ILE A CA 1
ATOM 2002 C C . ILE A 1 243 ? -15.470 1.068 23.264 1.00 97.69 243 ILE A C 1
ATOM 2004 O O . ILE A 1 243 ? -16.064 1.216 24.330 1.00 97.69 243 ILE A O 1
ATOM 2008 N N . GLU A 1 244 ? -16.069 0.531 22.197 1.00 97.44 244 GLU A N 1
ATOM 2009 C CA . GLU A 1 244 ? -17.460 0.052 22.241 1.00 97.44 244 GLU A CA 1
ATOM 2010 C C . GLU A 1 244 ? -17.658 -1.059 23.279 1.00 97.44 244 GLU A C 1
ATOM 2012 O O . GLU A 1 244 ? -18.588 -0.994 24.085 1.00 97.44 244 GLU A O 1
ATOM 2017 N N . ILE A 1 245 ? -16.746 -2.036 23.329 1.00 97.62 245 ILE A N 1
ATOM 2018 C CA . ILE A 1 245 ? -16.787 -3.107 24.335 1.00 97.62 245 ILE A CA 1
ATOM 2019 C C . ILE A 1 245 ? -16.695 -2.522 25.750 1.00 97.62 245 ILE A C 1
ATOM 2021 O O . ILE A 1 245 ? -17.461 -2.916 26.633 1.00 97.62 245 ILE A O 1
ATOM 2025 N N . TYR A 1 246 ? -15.782 -1.576 25.986 1.00 97.62 246 TYR A N 1
ATOM 2026 C CA . TYR A 1 246 ? -15.644 -0.938 27.296 1.00 97.62 246 TYR A CA 1
ATOM 2027 C C . TYR A 1 246 ? -16.848 -0.079 27.668 1.00 97.62 246 TYR A C 1
ATOM 2029 O O . TYR A 1 246 ? -17.240 -0.076 28.832 1.00 97.62 246 TYR A O 1
ATOM 2037 N N . LYS A 1 247 ? -17.486 0.584 26.703 1.00 97.88 247 LYS A N 1
ATOM 2038 C CA . LYS A 1 247 ? -18.712 1.354 26.929 1.00 97.88 247 LYS A CA 1
ATOM 2039 C C . LYS A 1 247 ? -19.855 0.457 27.407 1.00 97.88 247 LYS A C 1
ATOM 2041 O O . LYS A 1 247 ? -20.535 0.801 28.375 1.00 97.88 247 LYS A O 1
ATOM 2046 N N . GLU A 1 248 ? -20.030 -0.708 26.787 1.00 96.88 248 GLU A N 1
ATOM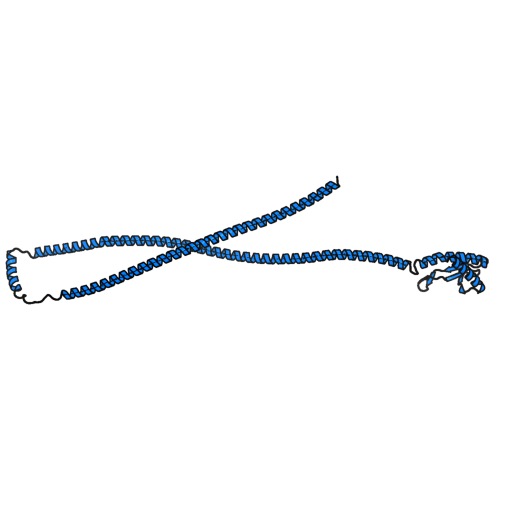 2047 C CA . GLU A 1 248 ? -21.037 -1.683 27.219 1.00 96.88 248 GLU A CA 1
ATOM 2048 C C . GLU A 1 248 ? -20.702 -2.290 28.588 1.00 96.88 248 GLU A C 1
ATOM 2050 O O . GLU A 1 248 ? -21.583 -2.391 29.445 1.00 96.88 248 GLU A O 1
ATOM 2055 N N . LYS A 1 249 ? -19.429 -2.621 28.851 1.00 97.38 249 LYS A N 1
ATOM 2056 C CA . LYS A 1 249 ? -18.988 -3.074 30.184 1.00 97.38 249 LYS A CA 1
ATOM 2057 C C . LYS A 1 249 ? -19.246 -2.019 31.258 1.00 97.38 249 LYS A C 1
ATOM 2059 O O . LYS A 1 249 ? -19.832 -2.335 32.288 1.00 97.38 249 LYS A O 1
ATOM 2064 N N . HIS A 1 250 ? -18.883 -0.767 30.998 1.00 97.50 250 HIS A N 1
ATOM 2065 C CA . HIS A 1 250 ? -19.111 0.347 31.914 1.00 97.50 250 HIS A CA 1
ATOM 2066 C C . HIS A 1 250 ? -20.603 0.532 32.215 1.00 97.50 250 HIS A C 1
ATOM 2068 O O . HIS A 1 250 ? -20.991 0.722 33.365 1.00 97.50 250 HIS A O 1
ATOM 2074 N N . LYS A 1 251 ? -21.469 0.418 31.200 1.00 97.69 251 LYS A N 1
ATOM 2075 C CA . LYS A 1 251 ? -22.925 0.488 31.383 1.00 97.69 251 LYS A CA 1
ATOM 2076 C C . LYS A 1 251 ? -23.454 -0.636 32.280 1.00 97.69 251 LYS A C 1
ATOM 2078 O O . LYS A 1 251 ? -24.334 -0.369 33.095 1.00 97.69 251 LYS A O 1
ATOM 2083 N N . LYS A 1 252 ? -22.941 -1.863 32.137 1.00 97.50 252 LYS A N 1
ATOM 2084 C CA . LYS A 1 252 ? -23.310 -3.001 32.998 1.00 97.50 252 LYS A CA 1
ATOM 2085 C C . LYS A 1 252 ? -22.860 -2.780 34.440 1.00 97.50 252 LYS A C 1
ATOM 2087 O O . LYS A 1 252 ? -23.704 -2.782 35.327 1.00 97.50 252 LYS A O 1
ATOM 2092 N N . ILE A 1 253 ? -21.584 -2.458 34.643 1.00 97.69 253 ILE A N 1
ATOM 2093 C CA . ILE A 1 253 ? -21.018 -2.203 35.976 1.00 97.69 253 ILE A CA 1
ATOM 2094 C C . ILE A 1 253 ? -21.760 -1.056 36.673 1.00 97.69 253 ILE A C 1
ATOM 2096 O O . ILE A 1 253 ? -22.103 -1.157 37.843 1.00 97.69 253 ILE A O 1
ATOM 2100 N N . ARG A 1 254 ? -22.093 0.024 35.955 1.00 97.56 254 ARG A N 1
ATOM 2101 C CA . ARG A 1 254 ? -22.856 1.138 36.536 1.00 97.56 254 ARG A CA 1
ATOM 2102 C C . ARG A 1 254 ? -24.248 0.713 37.013 1.00 97.56 254 ARG A C 1
ATOM 2104 O O . ARG A 1 254 ? -24.706 1.212 38.036 1.00 97.56 254 ARG A O 1
ATOM 2111 N N . LYS A 1 255 ? -24.917 -0.191 36.288 1.00 97.25 255 LYS A N 1
ATOM 2112 C CA . LYS A 1 255 ? -26.202 -0.759 36.723 1.00 97.25 255 LYS A CA 1
ATOM 2113 C C . LYS A 1 255 ? -26.037 -1.636 37.961 1.00 97.25 255 LYS A C 1
ATOM 2115 O O . LYS A 1 255 ? -26.841 -1.512 38.875 1.00 97.25 255 LYS A O 1
ATOM 2120 N N . GLU A 1 256 ? -25.001 -2.470 38.000 1.00 97.44 256 GLU A N 1
ATOM 2121 C CA . GLU A 1 256 ? -24.694 -3.319 39.159 1.00 97.44 256 GLU A CA 1
ATOM 2122 C C . GLU A 1 256 ? -24.402 -2.475 40.406 1.00 97.44 256 GLU A C 1
ATOM 2124 O O . GLU A 1 256 ? -24.968 -2.736 41.462 1.00 97.44 256 GLU A O 1
ATOM 2129 N N . ILE A 1 257 ? -23.611 -1.403 40.276 1.00 97.31 257 ILE A N 1
ATOM 2130 C CA . ILE A 1 257 ? -23.358 -0.448 41.368 1.00 97.31 257 ILE A CA 1
ATOM 2131 C C . ILE A 1 257 ? -24.666 0.184 41.849 1.00 97.31 257 ILE A C 1
ATOM 2133 O O . ILE A 1 257 ? -24.907 0.260 43.048 1.00 97.31 257 ILE A O 1
ATOM 2137 N N . GLN A 1 258 ? -25.530 0.627 40.930 1.00 96.88 258 GLN A N 1
ATOM 2138 C CA . GLN A 1 258 ? -26.808 1.230 41.305 1.00 96.88 258 GLN A CA 1
ATOM 2139 C C . GLN A 1 258 ? -27.707 0.244 42.066 1.00 96.88 258 GLN A C 1
ATOM 2141 O O . GLN A 1 258 ? -28.313 0.628 43.062 1.00 96.88 258 GLN A O 1
ATOM 2146 N N . GLN A 1 259 ? -27.769 -1.015 41.623 1.00 96.75 259 GLN A N 1
ATOM 2147 C CA . GLN A 1 259 ? -28.518 -2.068 42.314 1.00 96.75 259 GLN A CA 1
ATOM 2148 C C . GLN A 1 259 ? -27.947 -2.334 43.707 1.00 96.75 259 GLN A C 1
ATOM 2150 O O . GLN A 1 259 ? -28.691 -2.310 44.682 1.00 96.75 259 GLN A O 1
ATOM 2155 N N . LYS A 1 260 ? -26.624 -2.496 43.820 1.00 96.50 260 LYS A N 1
ATOM 2156 C CA . LYS A 1 260 ? -25.963 -2.747 45.106 1.00 96.50 260 LYS A CA 1
ATOM 2157 C C . LYS A 1 260 ? -26.108 -1.590 46.085 1.00 96.50 260 LYS A C 1
ATOM 2159 O O . LYS A 1 260 ? -26.298 -1.837 47.268 1.00 96.50 260 LYS A O 1
ATOM 2164 N N . ASN A 1 261 ? -26.091 -0.351 45.604 1.00 96.25 261 ASN A N 1
ATOM 2165 C CA . ASN A 1 261 ? -26.360 0.809 46.449 1.00 96.25 261 ASN A CA 1
ATOM 2166 C C . ASN A 1 261 ? -27.812 0.827 46.948 1.00 96.25 261 ASN A C 1
ATOM 2168 O O . ASN A 1 261 ? -28.026 1.147 48.110 1.00 96.25 261 ASN A O 1
ATOM 2172 N N . SER A 1 262 ? -28.793 0.455 46.113 1.00 95.38 262 SER A N 1
ATOM 2173 C CA . SER A 1 262 ? -30.197 0.323 46.548 1.00 95.38 262 SER A CA 1
ATOM 2174 C C . SER A 1 262 ? -30.337 -0.741 47.637 1.00 95.38 262 SER A C 1
ATOM 2176 O O . SER A 1 262 ? -30.862 -0.461 48.712 1.00 95.38 262 SER A O 1
ATOM 2178 N N . GLU A 1 263 ? -29.778 -1.931 47.398 1.00 95.81 263 GLU A N 1
ATOM 2179 C CA . GLU A 1 263 ? -29.758 -3.022 48.379 1.00 95.81 263 GLU A CA 1
ATOM 2180 C C . GLU A 1 263 ? -29.091 -2.573 49.688 1.00 95.81 263 GLU A C 1
ATOM 2182 O O . GLU A 1 263 ? -29.614 -2.811 50.773 1.00 95.81 263 GLU A O 1
ATOM 2187 N N . GLN A 1 264 ? -27.960 -1.867 49.601 1.00 96.44 264 GLN A N 1
ATOM 2188 C CA . GLN A 1 264 ? -27.272 -1.332 50.772 1.00 96.44 264 GLN A CA 1
ATOM 2189 C C . GLN A 1 264 ? -28.138 -0.322 51.531 1.00 96.44 264 GLN A C 1
ATOM 2191 O O . GLN A 1 264 ? -28.164 -0.358 52.758 1.00 96.44 264 GLN A O 1
ATOM 2196 N N . THR A 1 265 ? -28.844 0.576 50.836 1.00 95.56 265 THR A N 1
ATOM 2197 C CA . THR A 1 265 ? -29.736 1.538 51.496 1.00 95.56 265 THR A CA 1
ATOM 2198 C C . THR A 1 265 ? -30.886 0.846 52.212 1.00 95.56 265 THR A C 1
ATOM 2200 O O . THR A 1 265 ? -31.129 1.158 53.371 1.00 95.56 265 THR A O 1
ATOM 2203 N N . GLU A 1 266 ? -31.526 -0.138 51.577 1.00 94.50 266 GLU A N 1
ATOM 2204 C CA . GLU A 1 266 ? -32.615 -0.914 52.180 1.00 94.50 266 GLU A CA 1
ATOM 2205 C C . GLU A 1 266 ? -32.134 -1.672 53.424 1.00 94.50 266 GLU A C 1
ATOM 2207 O O . GLU A 1 266 ? -32.753 -1.592 54.485 1.00 94.50 266 GLU A O 1
ATOM 2212 N N . LEU A 1 267 ? -30.982 -2.345 53.329 1.00 94.81 267 LEU A N 1
ATOM 2213 C CA . LEU A 1 267 ? -30.382 -3.058 54.456 1.00 94.81 267 LEU A CA 1
ATOM 2214 C C . LEU A 1 267 ? -29.979 -2.116 55.593 1.00 94.81 267 LEU A C 1
ATOM 2216 O O . LEU A 1 267 ? -30.193 -2.451 56.755 1.00 94.81 267 LEU A O 1
ATOM 2220 N N . ASN A 1 268 ? -29.438 -0.937 55.283 1.00 93.19 268 ASN A N 1
ATOM 2221 C CA . ASN A 1 268 ? -29.107 0.067 56.292 1.00 93.19 268 ASN A CA 1
ATOM 2222 C C . ASN A 1 268 ? -30.361 0.604 56.988 1.00 93.19 268 ASN A C 1
ATOM 2224 O O . ASN A 1 268 ? -30.339 0.792 58.202 1.00 93.19 268 ASN A O 1
ATOM 2228 N N . THR A 1 269 ? -31.454 0.820 56.250 1.00 91.38 269 THR A N 1
ATOM 2229 C CA . THR A 1 269 ? -32.739 1.205 56.843 1.00 91.38 269 THR A CA 1
ATOM 2230 C C . THR A 1 269 ? -33.228 0.122 57.796 1.00 91.38 269 THR A C 1
ATOM 2232 O O . THR A 1 269 ? -33.511 0.429 58.947 1.00 91.38 269 THR A O 1
ATOM 2235 N N . ILE A 1 270 ? -33.236 -1.145 57.372 1.00 92.00 270 ILE A N 1
ATOM 2236 C CA . ILE A 1 270 ? -33.634 -2.266 58.237 1.00 92.00 270 ILE A CA 1
ATOM 2237 C C . ILE A 1 270 ? -32.734 -2.343 59.475 1.00 92.00 270 ILE A C 1
ATOM 2239 O O . ILE A 1 270 ? -33.237 -2.454 60.588 1.00 92.00 270 ILE A O 1
ATOM 2243 N N . ALA A 1 271 ? -31.414 -2.248 59.305 1.00 91.38 271 ALA A N 1
ATOM 2244 C CA . ALA A 1 271 ? -30.461 -2.307 60.409 1.00 91.38 271 ALA A CA 1
ATOM 2245 C C . ALA A 1 271 ? -30.673 -1.169 61.420 1.00 91.38 271 ALA A C 1
ATOM 2247 O O . ALA A 1 271 ? -30.624 -1.406 62.624 1.00 91.38 271 ALA A O 1
ATOM 2248 N N . HIS A 1 272 ? -30.950 0.047 60.944 1.00 88.75 272 HIS A N 1
ATOM 2249 C CA . HIS A 1 272 ? -31.253 1.185 61.807 1.00 88.75 272 HIS A CA 1
ATOM 2250 C C . HIS A 1 272 ? -32.601 1.017 62.519 1.00 88.75 272 HIS A C 1
ATOM 2252 O O . HIS A 1 272 ? -32.688 1.202 63.728 1.00 88.75 272 HIS A O 1
ATOM 2258 N N . THR A 1 273 ? -33.638 0.576 61.809 1.00 88.00 273 THR A N 1
ATOM 2259 C CA . THR A 1 273 ? -34.957 0.301 62.389 1.00 88.00 273 THR A CA 1
ATOM 2260 C C . THR A 1 273 ? -34.922 -0.847 63.410 1.00 88.00 273 THR A C 1
ATOM 2262 O O . THR A 1 273 ? -35.692 -0.836 64.363 1.00 88.00 273 THR A O 1
ATOM 2265 N N . MET A 1 274 ? -34.018 -1.818 63.258 1.00 86.50 274 MET A N 1
ATOM 2266 C CA . MET A 1 274 ? -33.782 -2.908 64.219 1.00 86.50 274 MET A CA 1
ATOM 2267 C C . MET A 1 274 ? -32.782 -2.547 65.329 1.00 86.50 274 MET A C 1
ATOM 2269 O O . MET A 1 274 ? -32.484 -3.388 66.179 1.00 86.50 274 MET A O 1
ATOM 2273 N N . SER A 1 275 ? -32.226 -1.333 65.315 1.00 87.12 275 SER A N 1
ATOM 2274 C CA . SER A 1 275 ? -31.304 -0.879 66.354 1.00 87.12 275 SER A CA 1
ATOM 2275 C C . SER A 1 275 ? -32.040 -0.582 67.666 1.00 87.12 275 SER A C 1
ATOM 2277 O O . SER A 1 275 ? -33.272 -0.599 67.723 1.00 87.12 275 SER A O 1
ATOM 2279 N N . LYS A 1 276 ? -31.269 -0.326 68.729 1.00 81.44 276 LYS A N 1
ATOM 2280 C CA . LYS A 1 276 ? -31.813 -0.007 70.058 1.00 81.44 276 LYS A CA 1
ATOM 2281 C C . LYS A 1 276 ? -32.737 1.210 70.011 1.00 81.44 276 LYS A C 1
ATOM 2283 O O . LYS A 1 276 ? -33.828 1.151 70.557 1.00 81.44 276 LYS A O 1
ATOM 2288 N N . ASP A 1 277 ? -32.346 2.209 69.228 1.00 80.56 277 ASP A N 1
ATOM 2289 C CA . ASP A 1 277 ? -33.067 3.474 69.062 1.00 80.56 277 ASP A CA 1
ATOM 2290 C C . ASP A 1 277 ? -34.216 3.371 68.025 1.00 80.56 277 ASP A C 1
ATOM 2292 O O . ASP A 1 277 ? -34.814 4.370 67.636 1.00 80.56 277 ASP A O 1
ATOM 2296 N N . GLY A 1 278 ? -34.478 2.170 67.491 1.00 84.44 278 GLY A N 1
ATOM 2297 C CA . GLY A 1 278 ? -35.472 1.915 66.446 1.00 84.44 278 GLY A CA 1
ATOM 2298 C C . GLY A 1 278 ? -36.798 1.371 66.988 1.00 84.44 278 GLY A C 1
ATOM 2299 O O . GLY A 1 278 ? -37.388 1.901 67.924 1.00 84.44 278 GLY A O 1
ATOM 2300 N N . ILE A 1 279 ? -37.281 0.269 66.403 1.00 87.38 279 ILE A N 1
ATOM 2301 C CA . ILE A 1 279 ? -38.533 -0.393 66.811 1.00 87.38 279 ILE A CA 1
ATOM 2302 C C . ILE A 1 279 ? -38.489 -0.829 68.279 1.00 87.38 279 ILE A C 1
ATOM 2304 O O . ILE A 1 279 ? -39.531 -0.859 68.919 1.00 87.38 279 ILE A O 1
ATOM 2308 N N . GLN A 1 280 ? -37.313 -1.140 68.831 1.00 83.75 280 GLN A N 1
ATOM 2309 C CA . GLN A 1 280 ? -37.185 -1.506 70.244 1.00 83.75 280 GLN A CA 1
ATOM 2310 C C . GLN A 1 280 ? -37.579 -0.345 71.166 1.00 83.75 280 GLN A C 1
ATOM 2312 O O . GLN A 1 280 ? -38.439 -0.538 72.022 1.00 83.75 280 GLN A O 1
ATOM 2317 N N . ALA A 1 281 ? -37.019 0.850 70.949 1.00 85.00 281 ALA A N 1
ATOM 2318 C CA . ALA A 1 281 ? -37.399 2.057 71.678 1.00 85.00 281 ALA A CA 1
ATOM 2319 C C . ALA A 1 281 ? -38.892 2.379 71.499 1.00 85.00 281 ALA A C 1
ATOM 2321 O O . ALA A 1 281 ? -39.592 2.576 72.489 1.00 85.00 281 ALA A O 1
ATOM 2322 N N . LEU A 1 282 ? -39.407 2.314 70.261 1.00 85.56 282 LEU A N 1
ATOM 2323 C CA . LEU A 1 282 ? -40.825 2.572 69.973 1.00 85.56 282 LEU A CA 1
ATOM 2324 C C . LEU A 1 282 ? -41.765 1.587 70.691 1.00 85.56 282 LEU A C 1
ATOM 2326 O O . LEU A 1 282 ? -42.804 1.989 71.211 1.00 85.56 282 LEU A O 1
ATOM 2330 N N . LEU A 1 283 ? -41.413 0.297 70.726 1.00 86.44 283 LEU A N 1
ATOM 2331 C CA . LEU A 1 283 ? -42.191 -0.719 71.438 1.00 86.44 283 LEU A CA 1
ATOM 2332 C C . LEU A 1 283 ? -42.199 -0.444 72.943 1.00 86.44 283 LEU A C 1
ATOM 2334 O O . LEU A 1 283 ? -43.264 -0.478 73.553 1.00 86.44 283 LEU A O 1
ATOM 2338 N N . ILE A 1 284 ? -41.041 -0.133 73.533 1.00 85.94 284 ILE A N 1
ATOM 2339 C CA . ILE A 1 284 ? -40.938 0.192 74.961 1.00 85.94 284 ILE A CA 1
ATOM 2340 C C . ILE A 1 284 ? -41.777 1.435 75.286 1.00 85.94 284 ILE A C 1
ATOM 2342 O O . ILE A 1 284 ? -42.593 1.387 76.202 1.00 85.94 284 ILE A O 1
ATOM 2346 N N . GLU A 1 285 ? -41.644 2.508 74.503 1.00 86.06 285 GLU A N 1
ATOM 2347 C CA . GLU A 1 285 ? -42.412 3.746 74.677 1.00 86.06 285 GLU A CA 1
ATOM 2348 C C . GLU A 1 285 ? -43.925 3.501 74.592 1.00 86.06 285 GLU A C 1
ATOM 2350 O O . GLU A 1 285 ? -44.682 4.040 75.396 1.00 86.06 285 GLU A O 1
ATOM 2355 N N . SER A 1 286 ? -44.370 2.634 73.673 1.00 87.06 286 SER A N 1
ATOM 2356 C CA . SER A 1 286 ? -45.793 2.306 73.529 1.00 87.06 286 SER A CA 1
ATOM 2357 C C . SER A 1 286 ? -46.372 1.501 74.698 1.00 87.06 286 SER A C 1
ATOM 2359 O O . SER A 1 286 ? -47.551 1.651 75.004 1.00 87.06 286 SER A O 1
ATOM 2361 N N . VAL A 1 287 ? -45.559 0.675 75.366 1.00 90.81 287 VAL A N 1
ATOM 2362 C CA . VAL A 1 287 ? -46.016 -0.239 76.428 1.00 90.81 287 VAL A CA 1
ATOM 2363 C C . VAL A 1 287 ? -45.985 0.420 77.813 1.00 90.81 287 VAL A C 1
ATOM 2365 O O . VAL A 1 287 ? -46.763 0.034 78.684 1.00 90.81 287 VAL A O 1
ATOM 2368 N N . ILE A 1 288 ? -45.137 1.434 78.038 1.00 92.62 288 ILE A N 1
ATOM 2369 C CA . ILE A 1 288 ? -45.032 2.130 79.336 1.00 92.62 288 ILE A CA 1
ATOM 2370 C C . ILE A 1 288 ? -46.395 2.625 79.863 1.00 92.62 288 ILE A C 1
ATOM 2372 O O . ILE A 1 288 ? -46.720 2.278 81.000 1.00 92.62 288 ILE A O 1
ATOM 2376 N N . PRO A 1 289 ? -47.231 3.344 79.083 1.00 92.31 289 PRO A N 1
ATOM 2377 C CA . PRO A 1 289 ? -48.531 3.812 79.567 1.00 92.31 289 PRO A CA 1
ATOM 2378 C C . PRO A 1 289 ? -49.474 2.673 79.976 1.00 92.31 289 PRO A C 1
ATOM 2380 O O . PRO A 1 289 ? -50.263 2.816 80.911 1.00 92.31 289 PRO A O 1
ATOM 2383 N N . GLU A 1 290 ? -49.392 1.524 79.297 1.00 92.25 290 GLU A N 1
ATOM 2384 C CA . GLU A 1 290 ? -50.187 0.342 79.638 1.00 92.25 290 GLU A CA 1
ATOM 2385 C C . GLU A 1 290 ? -49.715 -0.277 80.964 1.00 92.25 290 GLU A C 1
ATOM 2387 O O . GLU A 1 290 ? -50.547 -0.604 81.817 1.00 92.25 290 GLU A O 1
ATOM 2392 N N . ILE A 1 291 ? -48.392 -0.362 81.183 1.00 93.88 291 ILE A N 1
ATOM 2393 C CA . ILE A 1 291 ? -47.806 -0.813 82.460 1.00 93.88 291 ILE A CA 1
ATOM 2394 C C . ILE A 1 291 ? -48.241 0.116 83.593 1.00 93.88 291 ILE A C 1
ATOM 2396 O O . ILE A 1 291 ? -48.688 -0.362 84.636 1.00 93.88 291 ILE A O 1
ATOM 2400 N N . GLU A 1 292 ? -48.118 1.431 83.404 1.00 94.31 292 GLU A N 1
ATOM 2401 C CA . GLU A 1 292 ? -48.520 2.426 84.399 1.00 94.31 292 GLU A CA 1
ATOM 2402 C C . GLU A 1 292 ? -50.003 2.303 84.739 1.00 94.31 292 GLU A C 1
ATOM 2404 O O . GLU A 1 292 ? -50.358 2.272 85.915 1.00 94.31 292 GLU A O 1
ATOM 2409 N N . SER A 1 293 ? -50.872 2.204 83.728 1.00 94.19 293 SER A N 1
ATOM 2410 C CA . SER A 1 293 ? -52.319 2.098 83.925 1.00 94.19 293 SER A CA 1
ATOM 2411 C C . SER A 1 293 ? -52.687 0.869 84.757 1.00 94.19 293 SER A C 1
ATOM 2413 O O . SER A 1 293 ? -53.418 0.984 85.740 1.00 94.19 293 SER A O 1
ATOM 2415 N N . GLU A 1 294 ? -52.164 -0.304 84.402 1.00 94.50 294 GLU A N 1
ATOM 2416 C CA . GLU A 1 294 ? -52.470 -1.553 85.102 1.00 94.50 294 GLU A CA 1
ATOM 2417 C C . GLU A 1 294 ? -51.841 -1.591 86.508 1.00 94.50 294 GLU A C 1
ATOM 2419 O O . GLU A 1 294 ? -52.485 -2.005 87.477 1.00 94.50 294 GLU A O 1
ATOM 2424 N N . ALA A 1 295 ? -50.610 -1.089 86.665 1.00 94.94 295 ALA A N 1
ATOM 2425 C CA . ALA A 1 295 ? -49.968 -0.982 87.974 1.00 94.94 295 ALA A CA 1
ATOM 2426 C C . ALA A 1 295 ? -50.743 -0.025 88.894 1.00 94.94 295 ALA A C 1
ATOM 2428 O O . ALA A 1 295 ? -50.979 -0.341 90.062 1.00 94.94 295 ALA A O 1
ATOM 2429 N N . ASN A 1 296 ? -51.194 1.115 88.366 1.00 95.00 296 ASN A N 1
ATOM 2430 C CA . ASN A 1 296 ? -51.981 2.099 89.105 1.00 95.00 296 ASN A CA 1
ATOM 2431 C C . ASN A 1 296 ? -53.376 1.594 89.453 1.00 95.00 296 ASN A C 1
ATOM 2433 O O . ASN A 1 296 ? -53.859 1.866 90.553 1.00 95.00 296 ASN A O 1
ATOM 2437 N N . GLU A 1 297 ? -54.007 0.805 88.583 1.00 94.19 297 GLU A N 1
ATOM 2438 C CA . GLU A 1 297 ? -55.275 0.156 88.906 1.00 94.19 297 GLU A CA 1
ATOM 2439 C C . GLU A 1 297 ? -55.118 -0.792 90.103 1.00 94.19 297 GLU A C 1
ATOM 2441 O O . GLU A 1 297 ? -55.925 -0.761 91.034 1.00 94.19 297 GLU A O 1
ATOM 2446 N N . LEU A 1 298 ? -54.059 -1.600 90.145 1.00 92.69 298 LEU A N 1
ATOM 2447 C CA . LEU A 1 298 ? -53.807 -2.493 91.277 1.00 92.69 298 LEU A CA 1
ATOM 2448 C C . LEU A 1 298 ? -53.421 -1.728 92.546 1.00 92.69 298 LEU A C 1
ATOM 2450 O O . LEU A 1 298 ? -53.945 -2.023 93.624 1.00 92.69 298 LEU A O 1
ATOM 2454 N N . LEU A 1 299 ? -52.560 -0.714 92.433 1.00 93.12 299 LEU A N 1
ATOM 2455 C CA . LEU A 1 299 ? -52.159 0.121 93.566 1.00 93.12 299 LEU A CA 1
ATOM 2456 C C . LEU A 1 299 ? -53.332 0.876 94.172 1.00 93.12 299 LEU A C 1
ATOM 2458 O O . LEU A 1 299 ? -53.451 0.903 95.394 1.00 93.12 299 LEU A O 1
ATOM 2462 N N . SER A 1 300 ? -54.242 1.391 93.343 1.00 92.50 300 SER A N 1
ATOM 2463 C CA . SER A 1 300 ? -55.449 2.084 93.798 1.00 92.50 300 SER A CA 1
ATOM 2464 C C . SER A 1 300 ? -56.251 1.259 94.811 1.00 92.50 300 SER A C 1
ATOM 2466 O O . SER A 1 300 ? -56.732 1.790 95.816 1.00 92.50 300 SER A O 1
ATOM 2468 N N . ARG A 1 301 ? -56.325 -0.061 94.588 1.00 91.56 301 ARG A N 1
ATOM 2469 C CA . ARG A 1 301 ? -57.032 -1.024 95.442 1.00 91.56 301 ARG A CA 1
ATOM 2470 C C . ARG A 1 301 ? -56.233 -1.389 96.692 1.00 91.56 301 ARG A C 1
ATOM 2472 O O . ARG A 1 301 ? -56.831 -1.661 97.727 1.00 91.56 301 ARG A O 1
ATOM 2479 N N . LEU A 1 302 ? -54.903 -1.409 96.600 1.00 89.38 302 LEU A N 1
ATOM 2480 C CA . LEU A 1 302 ? -54.004 -1.784 97.698 1.00 89.38 302 LEU A CA 1
ATOM 2481 C C . LEU A 1 302 ? -53.701 -0.631 98.665 1.00 89.38 302 LEU A C 1
ATOM 2483 O O . LEU A 1 302 ? -53.314 -0.892 99.803 1.00 89.38 302 LEU A O 1
ATOM 2487 N N . THR A 1 303 ? -53.835 0.621 98.220 1.00 87.88 303 THR A N 1
ATOM 2488 C CA . THR A 1 303 ? -53.475 1.821 98.998 1.00 87.88 303 THR A CA 1
ATOM 2489 C C . THR A 1 303 ? -54.609 2.837 99.112 1.00 87.88 303 THR A C 1
ATOM 2491 O O . THR A 1 303 ? -54.377 3.973 99.509 1.00 87.88 303 THR A O 1
ATOM 2494 N N . ASN A 1 304 ? -55.845 2.456 98.775 1.00 86.69 304 ASN A N 1
ATOM 2495 C CA . ASN A 1 304 ? -57.017 3.335 98.822 1.00 86.69 304 ASN A CA 1
ATOM 2496 C C . ASN A 1 304 ? -56.804 4.648 98.035 1.00 86.69 304 ASN A C 1
ATOM 2498 O O . ASN A 1 304 ? -57.130 5.729 98.527 1.00 86.69 304 ASN A O 1
ATOM 2502 N N . ASN A 1 305 ? -56.267 4.551 96.813 1.00 85.56 305 ASN A N 1
ATOM 2503 C CA . ASN A 1 305 ? -55.925 5.679 95.928 1.00 85.56 305 ASN A CA 1
ATOM 2504 C C . ASN A 1 305 ? -54.835 6.637 96.443 1.00 85.56 305 ASN A C 1
ATOM 2506 O O . ASN A 1 305 ? -54.715 7.745 95.924 1.00 85.56 305 ASN A O 1
ATOM 2510 N N . GLN A 1 306 ? -54.041 6.252 97.443 1.00 87.00 306 GLN A N 1
ATOM 2511 C CA . GLN A 1 306 ? -53.004 7.140 97.981 1.00 87.00 306 GLN A CA 1
ATOM 2512 C C . GLN A 1 306 ? -51.730 7.155 97.136 1.00 87.00 306 GLN A C 1
ATOM 2514 O O . GLN A 1 306 ? -51.039 8.165 97.127 1.00 87.00 306 GLN A O 1
ATOM 2519 N N . THR A 1 307 ? -51.434 6.070 96.415 1.00 90.12 307 THR A N 1
ATOM 2520 C CA . THR A 1 307 ? -50.170 5.914 95.680 1.00 90.12 307 THR A CA 1
ATOM 2521 C C . THR A 1 307 ? -50.388 5.688 94.190 1.00 90.12 307 THR A C 1
ATOM 2523 O O . THR A 1 307 ? -51.191 4.831 93.818 1.00 90.12 307 THR A O 1
ATOM 2526 N N . GLN A 1 308 ? -49.605 6.366 93.354 1.00 93.44 308 GLN A N 1
ATOM 2527 C CA . GLN A 1 308 ? -49.545 6.150 91.905 1.00 93.44 308 GLN A CA 1
ATOM 2528 C C . GLN A 1 308 ? -48.092 6.031 91.441 1.00 93.44 308 GLN A C 1
ATOM 2530 O O . GLN A 1 308 ? -47.225 6.724 91.959 1.00 93.44 308 GLN A O 1
ATOM 2535 N N . VAL A 1 309 ? -47.829 5.170 90.468 1.00 94.12 309 VAL A N 1
ATOM 2536 C CA . VAL A 1 309 ? -46.549 4.960 89.795 1.00 94.12 309 VAL A CA 1
ATOM 2537 C C . VAL A 1 309 ? -46.543 5.679 88.449 1.00 94.12 309 VAL A C 1
ATOM 2539 O O . VAL A 1 309 ? -47.534 5.665 87.720 1.00 94.12 309 VAL A O 1
ATOM 2542 N N . MET A 1 310 ? -45.399 6.272 88.135 1.00 93.81 310 MET A N 1
ATOM 2543 C CA . MET A 1 310 ? -45.065 6.903 86.866 1.00 93.81 310 MET A CA 1
ATOM 2544 C C . MET A 1 310 ? -43.661 6.443 86.455 1.00 93.81 310 MET A C 1
ATOM 2546 O O . MET A 1 310 ? -42.767 6.356 87.295 1.00 93.81 310 MET A O 1
ATOM 2550 N N . ILE A 1 311 ? -43.457 6.139 85.183 1.00 93.44 311 ILE A N 1
ATOM 2551 C CA . ILE A 1 311 ? -42.207 5.673 84.594 1.00 93.44 311 ILE A CA 1
ATOM 2552 C C . ILE A 1 311 ? -41.739 6.748 83.616 1.00 93.44 311 ILE A C 1
ATOM 2554 O O . ILE A 1 311 ? -42.372 7.020 82.600 1.00 93.44 311 ILE A O 1
ATOM 2558 N N . GLU A 1 312 ? -40.600 7.360 83.915 1.00 89.81 312 GLU A N 1
ATOM 2559 C CA . GLU A 1 312 ? -39.987 8.352 83.044 1.00 89.81 312 GLU A CA 1
ATOM 2560 C C . GLU A 1 312 ? -39.076 7.651 82.025 1.00 89.81 312 GLU A C 1
ATOM 2562 O O . GLU A 1 312 ? -38.093 7.001 82.391 1.00 89.81 312 GLU A O 1
ATOM 2567 N N . SER A 1 313 ? -39.422 7.774 80.739 1.00 84.62 313 SER A N 1
ATOM 2568 C CA . SER A 1 313 ? -38.713 7.129 79.624 1.00 84.62 313 SER A CA 1
ATOM 2569 C C . SER A 1 313 ? -37.493 7.916 79.123 1.00 84.62 313 SER A C 1
ATOM 2571 O O . SER A 1 313 ? -36.615 7.364 78.458 1.00 84.62 313 SER A O 1
ATOM 2573 N N . LEU A 1 314 ? -37.410 9.212 79.444 1.00 84.62 314 LEU A N 1
ATOM 2574 C CA . LEU A 1 314 ? -36.374 10.128 78.967 1.00 84.62 314 LEU A CA 1
ATOM 2575 C C . LEU A 1 314 ? -35.826 10.972 80.112 1.00 84.62 314 LEU A C 1
ATOM 2577 O O . LEU A 1 314 ? -36.579 11.599 80.844 1.00 84.62 314 LEU A O 1
ATOM 2581 N N . LYS A 1 315 ? -34.500 11.056 80.211 1.00 83.31 315 LYS A N 1
ATOM 2582 C CA . LYS A 1 315 ? -33.812 11.870 81.215 1.00 83.31 315 LYS A CA 1
ATOM 2583 C C . LYS A 1 315 ? -32.816 12.821 80.579 1.00 83.31 315 LYS A C 1
ATOM 2585 O O . LYS A 1 315 ? -31.967 12.402 79.792 1.00 83.31 315 LYS A O 1
ATOM 2590 N N . ASP A 1 316 ? -32.857 14.084 80.979 1.00 83.44 316 ASP A N 1
ATOM 2591 C CA . ASP A 1 316 ? -31.901 15.084 80.511 1.00 83.44 316 ASP A CA 1
ATOM 2592 C C . ASP A 1 316 ? -30.495 14.843 81.083 1.00 83.44 316 ASP A C 1
ATOM 2594 O O . ASP A 1 316 ? -30.276 14.699 82.292 1.00 83.44 316 ASP A O 1
ATOM 2598 N N . LEU A 1 317 ? -29.498 14.825 80.200 1.00 85.25 317 LEU A N 1
ATOM 2599 C CA . LEU A 1 317 ? -28.087 14.784 80.559 1.00 85.25 317 LEU A CA 1
ATOM 2600 C C . LEU A 1 317 ? -27.593 16.197 80.883 1.00 85.25 317 LEU A C 1
ATOM 2602 O O . LEU A 1 317 ? -27.841 17.155 80.153 1.00 85.25 317 LEU A O 1
ATOM 2606 N N . LYS A 1 318 ? -26.760 16.316 81.923 1.00 78.56 318 LYS A N 1
ATOM 2607 C CA . LYS A 1 318 ? -26.150 17.594 82.349 1.00 78.56 318 LYS A CA 1
ATOM 2608 C C . LYS A 1 318 ? -25.288 18.276 81.273 1.00 78.56 318 LYS A C 1
ATOM 2610 O O . LYS A 1 318 ? -25.000 19.460 81.395 1.00 78.56 318 LYS A O 1
ATOM 2615 N N . ASN A 1 319 ? -24.891 17.540 80.233 1.00 74.81 319 ASN A N 1
ATOM 2616 C CA . ASN A 1 319 ? -24.041 18.020 79.140 1.00 74.81 319 ASN A CA 1
ATOM 2617 C C . ASN A 1 319 ? -24.832 18.402 77.870 1.00 74.81 319 ASN A C 1
ATOM 2619 O O . ASN A 1 319 ? -24.216 18.693 76.848 1.00 74.81 319 ASN A O 1
ATOM 2623 N N . GLY A 1 320 ? -26.168 18.407 77.930 1.00 62.44 320 GLY A N 1
ATOM 2624 C CA . GLY A 1 320 ? -27.044 18.603 76.775 1.00 62.44 320 GLY A CA 1
ATOM 2625 C C . GLY A 1 320 ? -27.337 17.287 76.048 1.00 62.44 320 GLY A C 1
ATOM 2626 O O . GLY A 1 320 ? -26.425 16.521 75.737 1.00 62.44 320 GLY A O 1
ATOM 2627 N N . GLY A 1 321 ? -28.622 17.030 75.797 1.00 73.94 321 GLY A N 1
ATOM 2628 C CA . GLY A 1 321 ? -29.144 15.790 75.214 1.00 73.94 321 GLY A CA 1
ATOM 2629 C C . GLY A 1 321 ? -29.991 14.990 76.206 1.00 73.94 321 GLY A C 1
ATOM 2630 O O . GLY A 1 321 ? -29.837 15.131 77.416 1.00 73.94 321 GLY A O 1
ATOM 2631 N N . THR A 1 322 ? -30.878 14.147 75.692 1.00 77.56 322 THR A N 1
ATOM 2632 C CA . THR A 1 322 ? -31.707 13.216 76.467 1.00 77.56 322 THR A CA 1
ATOM 2633 C C . THR A 1 322 ? -31.106 11.812 76.407 1.00 77.56 322 THR A C 1
ATOM 2635 O O . THR A 1 322 ? -30.475 11.431 75.419 1.00 77.56 322 THR A O 1
ATOM 2638 N N . ARG A 1 323 ? -31.267 11.031 77.474 1.00 82.94 323 ARG A N 1
ATOM 2639 C CA . ARG A 1 323 ? -30.934 9.606 77.519 1.00 82.94 323 ARG A CA 1
ATOM 2640 C C . ARG A 1 323 ? -32.190 8.810 77.837 1.00 82.94 323 ARG A C 1
ATOM 2642 O O . ARG A 1 323 ? -32.898 9.150 78.780 1.00 82.94 323 ARG A O 1
ATOM 2649 N N . GLU A 1 324 ? -32.401 7.730 77.098 1.00 81.75 324 GLU A N 1
ATOM 2650 C CA . GLU A 1 324 ? -33.436 6.744 77.404 1.00 81.75 324 GLU A CA 1
ATOM 2651 C C . GLU A 1 324 ? -33.162 6.088 78.766 1.00 81.75 324 GLU A C 1
ATOM 2653 O O . GLU A 1 324 ? -32.058 5.590 79.030 1.00 81.75 324 GLU A O 1
ATOM 2658 N N . THR A 1 325 ? -34.162 6.118 79.641 1.00 86.81 325 THR A N 1
ATOM 2659 C CA . THR A 1 325 ? -34.146 5.472 80.958 1.00 86.81 325 THR A CA 1
ATOM 2660 C C . THR A 1 325 ? -35.519 4.872 81.254 1.00 86.81 325 THR A C 1
ATOM 2662 O O . THR A 1 325 ? -36.444 5.032 80.472 1.00 86.81 325 THR A O 1
ATOM 2665 N N . LEU A 1 326 ? -35.643 4.131 82.349 1.00 89.12 326 LEU A N 1
ATOM 2666 C CA . LEU A 1 326 ? -36.922 3.630 82.859 1.00 89.12 326 LEU A CA 1
ATOM 2667 C C . LEU A 1 326 ? -36.978 3.945 84.356 1.00 89.12 326 LEU A C 1
ATOM 2669 O O . LEU A 1 326 ? -37.042 3.044 85.193 1.00 89.12 326 LEU A O 1
ATOM 2673 N N . ASP A 1 327 ? -36.838 5.232 84.686 1.00 90.88 327 ASP A N 1
ATOM 2674 C CA . ASP A 1 327 ? -36.784 5.697 86.073 1.00 90.88 327 ASP A CA 1
ATOM 2675 C C . ASP A 1 327 ? -38.207 5.673 86.651 1.00 90.88 327 ASP A C 1
ATOM 2677 O O . ASP A 1 327 ? -39.138 6.218 86.062 1.00 90.88 327 ASP A O 1
ATOM 2681 N N . ILE A 1 328 ? -38.388 5.026 87.803 1.00 93.06 328 ILE A N 1
ATOM 2682 C CA . ILE A 1 328 ? -39.705 4.849 88.425 1.00 93.06 328 ILE A CA 1
ATOM 2683 C C . ILE A 1 328 ? -39.899 5.901 89.517 1.00 93.06 328 ILE A C 1
ATOM 2685 O O . ILE A 1 328 ? -39.149 5.964 90.497 1.00 93.06 328 ILE A O 1
ATOM 2689 N N . PHE A 1 329 ? -40.958 6.688 89.379 1.00 93.94 329 PHE A N 1
ATOM 2690 C CA . PHE A 1 329 ? -41.411 7.668 90.354 1.00 93.94 329 PHE A CA 1
ATOM 2691 C C . PHE A 1 329 ? -42.750 7.259 90.949 1.00 93.94 329 PHE A C 1
ATOM 2693 O O . PHE A 1 329 ? -43.609 6.693 90.275 1.00 93.94 329 PHE A O 1
ATOM 2700 N N . ILE A 1 330 ? -42.945 7.575 92.225 1.00 94.25 330 ILE A N 1
ATOM 2701 C CA . ILE A 1 330 ? -44.203 7.321 92.920 1.00 94.25 330 ILE A CA 1
ATOM 2702 C C . ILE A 1 330 ? -44.733 8.636 93.467 1.00 94.25 330 ILE A C 1
ATOM 2704 O O . ILE A 1 330 ? -44.026 9.374 94.160 1.00 94.25 330 ILE A O 1
ATOM 2708 N N . SER A 1 331 ? -45.990 8.917 93.153 1.00 93.00 331 SER A N 1
ATOM 2709 C CA . SER A 1 331 ? -46.765 9.998 93.742 1.00 93.00 331 SER A CA 1
ATOM 2710 C C . SER A 1 331 ? -47.532 9.461 94.944 1.00 93.00 331 SER A C 1
ATOM 2712 O O . SER A 1 331 ? -48.219 8.446 94.840 1.00 93.00 331 SER A O 1
ATOM 2714 N N . ASP A 1 332 ? -47.390 10.133 96.082 1.00 88.75 332 ASP A N 1
ATOM 2715 C CA . ASP A 1 332 ? -48.098 9.856 97.334 1.00 88.75 332 ASP A CA 1
ATOM 2716 C C . ASP A 1 332 ? -48.547 11.193 97.965 1.00 88.75 332 ASP A C 1
ATOM 2718 O O . ASP A 1 332 ? -48.277 12.272 97.437 1.00 88.75 332 ASP A O 1
ATOM 2722 N N . SER A 1 333 ? -49.203 11.151 99.121 1.00 83.50 333 SER A N 1
ATOM 2723 C CA . SER A 1 333 ? -49.617 12.289 99.951 1.00 83.50 333 SER A CA 1
ATOM 2724 C C . SER A 1 333 ? -48.527 13.343 100.214 1.00 83.50 333 SER A C 1
ATOM 2726 O O . SER A 1 333 ? -48.846 14.512 100.430 1.00 83.50 333 SER A O 1
ATOM 2728 N N . LEU A 1 334 ? -47.246 12.954 100.174 1.00 82.94 334 LEU A N 1
ATOM 2729 C CA . LEU A 1 334 ? -46.085 13.837 100.352 1.00 82.94 334 LEU A CA 1
ATOM 2730 C C . LEU A 1 334 ? -45.503 14.386 99.033 1.00 82.94 334 LEU A C 1
ATOM 2732 O O . LEU A 1 334 ? -44.546 15.160 99.069 1.00 82.94 334 LEU A O 1
ATOM 2736 N N . GLY A 1 335 ? -46.060 14.002 97.883 1.00 87.88 335 GLY A N 1
ATOM 2737 C CA . GLY A 1 335 ? -45.615 14.404 96.548 1.00 87.88 335 GLY A CA 1
ATOM 2738 C C . GLY A 1 335 ? -44.893 13.300 95.769 1.00 87.88 335 GLY A C 1
ATOM 2739 O O . GLY A 1 335 ? -44.848 12.141 96.185 1.00 87.88 335 GLY A O 1
ATOM 2740 N N . LEU A 1 336 ? -44.327 13.683 94.619 1.00 91.06 336 LEU A N 1
ATOM 2741 C CA . LEU A 1 336 ? -43.621 12.793 93.695 1.00 91.06 336 LEU A CA 1
ATOM 2742 C C . LEU A 1 336 ? -42.183 12.552 94.167 1.00 91.06 336 LEU A C 1
ATOM 2744 O O . LEU A 1 336 ? -41.409 13.500 94.325 1.00 91.06 336 LEU A O 1
ATOM 2748 N N . ARG A 1 337 ? -41.819 11.290 94.395 1.00 92.62 337 ARG A N 1
ATOM 2749 C CA . ARG A 1 337 ? -40.486 10.899 94.872 1.00 92.62 337 ARG A CA 1
ATOM 2750 C C . ARG A 1 337 ? -39.972 9.660 94.129 1.00 92.62 337 ARG A C 1
ATOM 2752 O O . ARG A 1 337 ? -40.784 8.843 93.695 1.00 92.62 337 ARG A O 1
ATOM 2759 N N . PRO A 1 338 ? -38.645 9.513 93.973 1.00 92.69 338 PRO A N 1
ATOM 2760 C CA . PRO A 1 338 ? -38.058 8.327 93.355 1.00 92.69 338 PRO A CA 1
ATOM 2761 C C . PRO A 1 338 ? -38.308 7.070 94.205 1.00 92.69 338 PRO A C 1
ATOM 2763 O O . PRO A 1 338 ? -38.397 7.153 95.437 1.00 92.69 338 PRO A O 1
ATOM 2766 N N . TYR A 1 339 ? -38.433 5.921 93.535 1.00 93.31 339 TYR A N 1
ATOM 2767 C CA . TYR A 1 339 ? -38.758 4.620 94.134 1.00 93.31 339 TYR A CA 1
ATOM 2768 C C . TYR A 1 339 ? -37.884 4.241 95.337 1.00 93.31 339 TYR A C 1
ATOM 2770 O O . TYR A 1 339 ? -38.376 3.692 96.323 1.00 93.31 339 TYR A O 1
ATOM 2778 N N . GLU A 1 340 ? -36.605 4.601 95.312 1.00 92.31 340 GLU A N 1
ATOM 2779 C CA . GLU A 1 340 ? -35.624 4.214 96.326 1.00 92.31 340 GLU A CA 1
ATOM 2780 C C . GLU A 1 340 ? -35.892 4.816 97.718 1.00 92.31 340 GLU A C 1
ATOM 2782 O O . GLU A 1 340 ? -35.269 4.398 98.694 1.00 92.31 340 GLU A O 1
ATOM 2787 N N . LEU A 1 341 ? -36.794 5.800 97.834 1.00 90.12 341 LEU A N 1
ATOM 2788 C CA . LEU A 1 341 ? -37.098 6.492 99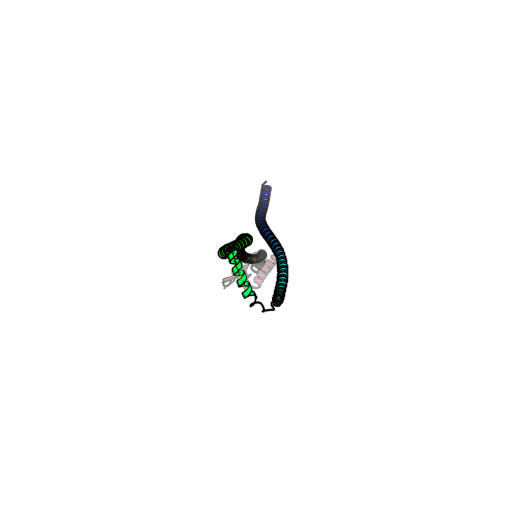.093 1.00 90.12 341 LEU A CA 1
ATOM 2789 C C . LEU A 1 341 ? -38.266 5.885 99.887 1.00 90.12 341 LEU A C 1
ATOM 2791 O O . LEU A 1 341 ? -38.611 6.414 100.946 1.00 90.12 341 LEU A O 1
ATOM 2795 N N . PHE A 1 342 ? -38.885 4.811 99.395 1.00 88.38 342 PHE A N 1
ATOM 2796 C CA . PHE A 1 342 ? -40.050 4.187 100.030 1.00 88.38 342 PHE A CA 1
ATOM 2797 C C . PHE A 1 342 ? -39.660 3.072 101.010 1.00 88.38 342 PHE A C 1
ATOM 2799 O O . PHE A 1 342 ? -38.624 2.420 100.882 1.00 88.38 342 PHE A O 1
ATOM 2806 N N . SER A 1 343 ? -40.494 2.855 102.031 1.00 87.12 343 SER A N 1
ATOM 2807 C CA . SER A 1 343 ? -40.243 1.847 103.069 1.00 87.12 343 SER A CA 1
ATOM 2808 C C . SER A 1 343 ? -40.520 0.422 102.574 1.00 87.12 343 SER A C 1
ATOM 2810 O O . SER A 1 343 ? -41.305 0.217 101.652 1.00 87.12 343 SER A O 1
ATOM 2812 N N . GLY A 1 344 ? -39.945 -0.593 103.233 1.00 85.81 344 GLY A N 1
ATOM 2813 C CA . GLY A 1 344 ? -40.046 -1.997 102.795 1.00 85.81 344 GLY A CA 1
ATOM 2814 C C . GLY A 1 344 ? -41.475 -2.543 102.618 1.00 85.81 344 GLY A C 1
ATOM 2815 O O . GLY A 1 344 ? -41.697 -3.450 101.821 1.00 85.81 344 GLY A O 1
ATOM 2816 N N . GLY A 1 345 ? -42.459 -2.002 103.346 1.00 85.50 345 GLY A N 1
ATOM 2817 C CA . GLY A 1 345 ? -43.868 -2.383 103.189 1.00 85.50 345 GLY A CA 1
ATOM 2818 C C . GLY A 1 345 ? -44.584 -1.663 102.040 1.00 85.50 345 GLY A C 1
ATOM 2819 O O . GLY A 1 345 ? -45.535 -2.200 101.475 1.00 85.50 345 GLY A O 1
ATOM 2820 N N . GLU A 1 346 ? -44.142 -0.455 101.690 1.00 87.62 346 GLU A N 1
ATOM 2821 C CA . GLU A 1 346 ? -44.654 0.315 100.551 1.00 87.62 346 GLU A CA 1
ATOM 2822 C C . GLU A 1 346 ? -44.070 -0.213 99.245 1.00 87.62 346 GLU A C 1
ATOM 2824 O O . GLU A 1 346 ? -44.828 -0.500 98.317 1.00 87.62 346 GLU A O 1
ATOM 2829 N N . THR A 1 347 ? -42.753 -0.439 99.208 1.00 91.56 347 THR A N 1
ATOM 2830 C CA . THR A 1 347 ? -42.064 -1.023 98.051 1.00 91.56 347 THR A CA 1
ATOM 2831 C C . THR A 1 347 ? -42.630 -2.391 97.699 1.00 91.56 347 THR A C 1
ATOM 2833 O O . THR A 1 347 ? -42.852 -2.656 96.526 1.00 91.56 347 THR A O 1
ATOM 2836 N N . PHE A 1 348 ? -43.005 -3.218 98.684 1.00 93.25 348 PHE A N 1
ATOM 2837 C CA . PHE A 1 348 ? -43.668 -4.498 98.415 1.00 93.25 348 PHE A CA 1
ATOM 2838 C C . PHE A 1 348 ? -44.960 -4.347 97.593 1.00 93.25 348 PHE A C 1
ATOM 2840 O O . PHE A 1 348 ? -45.191 -5.119 96.664 1.00 93.25 348 PHE A O 1
ATOM 2847 N N . ARG A 1 349 ? -45.810 -3.359 97.913 1.00 91.94 349 ARG A N 1
ATOM 2848 C CA . ARG A 1 349 ? -47.066 -3.122 97.176 1.00 91.94 349 ARG A CA 1
ATOM 2849 C C . ARG A 1 349 ? -46.799 -2.589 95.768 1.00 91.94 349 ARG A C 1
ATOM 2851 O O . ARG A 1 349 ? -47.467 -3.021 94.831 1.00 91.94 349 ARG A O 1
ATOM 2858 N N . ILE A 1 350 ? -45.820 -1.696 95.632 1.00 93.38 350 ILE A N 1
ATOM 2859 C CA . ILE A 1 350 ? -45.380 -1.125 94.350 1.00 93.38 350 ILE A CA 1
ATOM 2860 C C . ILE A 1 350 ? -44.796 -2.211 93.442 1.00 93.38 350 ILE A C 1
ATOM 2862 O O . ILE A 1 350 ? -45.254 -2.370 92.313 1.00 93.38 350 ILE A O 1
ATOM 2866 N N . ASP A 1 351 ? -43.874 -3.024 93.955 1.00 94.06 351 ASP A N 1
ATOM 2867 C CA . ASP A 1 351 ? -43.261 -4.141 93.233 1.00 94.06 351 ASP A CA 1
ATOM 2868 C C . ASP A 1 351 ? -44.293 -5.182 92.817 1.00 94.06 351 ASP A C 1
ATOM 2870 O O . ASP A 1 351 ? -44.230 -5.720 91.712 1.00 94.06 351 ASP A O 1
ATOM 2874 N N . PHE A 1 352 ? -45.243 -5.487 93.706 1.00 94.06 352 PHE A N 1
ATOM 2875 C CA . PHE A 1 352 ? -46.313 -6.428 93.412 1.00 94.06 352 PHE A CA 1
ATOM 2876 C C . PHE A 1 352 ? -47.187 -5.921 92.262 1.00 94.06 352 PHE A C 1
ATOM 2878 O O . PHE A 1 352 ? -47.403 -6.652 91.297 1.00 94.06 352 PHE A O 1
ATOM 2885 N N . ALA A 1 353 ? -47.638 -4.667 92.320 1.00 93.56 353 ALA A N 1
ATOM 2886 C CA . ALA A 1 353 ? -48.455 -4.077 91.268 1.00 93.56 353 ALA A CA 1
ATOM 2887 C C . ALA A 1 353 ? -47.710 -3.977 89.929 1.00 93.56 353 ALA A C 1
ATOM 2889 O O . ALA A 1 353 ? -48.251 -4.396 88.910 1.00 93.56 353 ALA A O 1
ATOM 2890 N N . LEU A 1 354 ? -46.452 -3.519 89.933 1.00 93.75 354 LEU A N 1
ATOM 2891 C CA . LEU A 1 354 ? -45.608 -3.463 88.736 1.00 93.75 354 LEU A CA 1
ATOM 2892 C C . LEU A 1 354 ? -45.368 -4.848 88.133 1.00 93.75 354 LEU A C 1
ATOM 2894 O O . LEU A 1 354 ? -45.477 -5.024 86.924 1.00 93.75 354 LEU A O 1
ATOM 2898 N N . ARG A 1 355 ? -45.074 -5.860 88.956 1.00 94.38 355 ARG A N 1
ATOM 2899 C CA . ARG A 1 355 ? -44.831 -7.225 88.471 1.00 94.38 355 ARG A CA 1
ATOM 2900 C C . ARG A 1 355 ? -46.078 -7.835 87.841 1.00 94.38 355 ARG A C 1
ATOM 2902 O O . ARG A 1 355 ? -45.958 -8.507 86.821 1.00 94.38 355 ARG A O 1
ATOM 2909 N N . ILE A 1 356 ? -47.256 -7.612 88.427 1.00 93.56 356 ILE A N 1
ATOM 2910 C CA . ILE A 1 356 ? -48.519 -8.078 87.841 1.00 93.56 356 ILE A CA 1
ATOM 2911 C C . ILE A 1 356 ? -48.840 -7.303 86.560 1.00 93.56 356 ILE A C 1
ATOM 2913 O O . ILE A 1 356 ? -49.233 -7.927 85.579 1.00 93.56 356 ILE A O 1
ATOM 2917 N N . ALA A 1 357 ? -48.620 -5.986 86.539 1.00 93.31 357 ALA A N 1
ATOM 2918 C CA . ALA A 1 357 ? -48.823 -5.164 85.350 1.00 93.31 357 ALA A CA 1
ATOM 2919 C C . ALA A 1 357 ? -47.946 -5.623 84.179 1.00 93.31 357 ALA A C 1
ATOM 2921 O O . ALA A 1 357 ? -48.451 -5.893 83.094 1.00 93.31 357 ALA A O 1
ATOM 2922 N N . ILE A 1 358 ? -46.650 -5.832 84.423 1.00 92.31 358 ILE A N 1
ATOM 2923 C CA . ILE A 1 358 ? -45.719 -6.365 83.420 1.00 92.31 358 ILE A CA 1
ATOM 2924 C C . ILE A 1 358 ? -46.127 -7.786 82.998 1.00 92.31 358 ILE A C 1
ATOM 2926 O O . ILE A 1 358 ? -46.133 -8.093 81.813 1.00 92.31 358 ILE A O 1
ATOM 2930 N N . SER A 1 359 ? -46.521 -8.649 83.942 1.00 92.06 359 SER A N 1
ATOM 2931 C CA . SER A 1 359 ? -46.950 -10.026 83.647 1.00 92.06 359 SER A CA 1
ATOM 2932 C C . SER A 1 359 ? -48.264 -10.127 82.866 1.00 92.06 359 SER A C 1
ATOM 2934 O O . SER A 1 359 ? -48.585 -11.213 82.394 1.00 92.06 359 SER A O 1
ATOM 2936 N N . LYS A 1 360 ? -49.063 -9.060 82.793 1.00 86.81 360 LYS A N 1
ATOM 2937 C CA . LYS A 1 360 ? -50.277 -9.013 81.968 1.00 86.81 360 LYS A CA 1
ATOM 2938 C C . LYS A 1 360 ? -49.998 -8.579 80.528 1.00 86.81 360 LYS A C 1
ATOM 2940 O O . LYS A 1 360 ? -50.819 -8.852 79.658 1.00 86.81 360 LYS A O 1
ATOM 2945 N N . LEU A 1 361 ? -48.880 -7.890 80.307 1.00 78.75 361 LEU A N 1
ATOM 2946 C CA . LEU A 1 361 ? -48.466 -7.337 79.015 1.00 78.75 361 LEU A CA 1
ATOM 2947 C C . LEU A 1 361 ? -47.489 -8.244 78.255 1.00 78.75 361 LEU A C 1
ATOM 2949 O O . LEU A 1 361 ? -47.385 -8.139 77.034 1.00 78.75 361 LEU A O 1
ATOM 2953 N N . VAL A 1 362 ? -46.789 -9.128 78.974 1.00 60.47 362 VAL A N 1
ATOM 2954 C CA . VAL A 1 362 ? -45.941 -10.209 78.439 1.00 60.47 362 VAL A CA 1
ATOM 2955 C C . VAL A 1 362 ? -46.729 -11.507 78.402 1.00 60.47 362 VAL A C 1
ATOM 2957 O O . VAL A 1 362 ? -46.636 -12.215 77.372 1.00 60.47 362 VAL A O 1
#